Protein AF-A0A4U0VVJ6-F1 (afdb_monomer_lite)

Foldseek 3Di:
DLVVVVVVCVVLVDDPQQLQFAFEDDDPPLPQPPDDQDPLQVVLVVVVVVPDPNPDDHDPDTHGLVVLVVQLVQLVVLLVLLVVLLVQLVVCVVVVHQADPSGGSDPVVSVLSVQLNVLSVLLSVLSVQQNVVVVVQVFGTDDSVLSVPDDPPDDSDGHYDPHHRPSCSLAHPPHDHRDDNNDSRRNRRDDPDQDPVNVVVVVVVVPDDPDPDPPPPPPVPDDDPDPDPDDDDPVVVVVCCVVPPDPPPPPPDDDD

pLDDT: mean 74.1, std 17.82, range [37.22, 97.44]

Structure (mmCIF, N/CA/C/O backbone):
data_AF-A0A4U0VVJ6-F1
#
_entry.id   AF-A0A4U0VVJ6-F1
#
loop_
_atom_site.group_PDB
_atom_site.id
_atom_site.type_symbol
_atom_site.label_atom_id
_atom_site.label_alt_id
_atom_site.label_comp_id
_atom_site.label_asym_id
_atom_site.label_entity_id
_atom_site.label_seq_id
_atom_site.pdbx_PDB_ins_code
_atom_site.Cartn_x
_atom_site.Cartn_y
_atom_site.Cartn_z
_atom_site.occupancy
_atom_site.B_iso_or_equiv
_atom_site.auth_seq_id
_atom_site.auth_comp_id
_atom_site.auth_asym_id
_atom_site.auth_atom_id
_atom_site.pdbx_PDB_model_num
ATOM 1 N N . MET A 1 1 ? 30.242 16.828 -18.870 1.00 46.97 1 MET A N 1
ATOM 2 C CA . MET A 1 1 ? 28.794 16.985 -18.613 1.00 46.97 1 MET A CA 1
ATOM 3 C C . MET A 1 1 ? 28.106 15.716 -18.088 1.00 46.97 1 MET A C 1
ATOM 5 O O . MET A 1 1 ? 27.259 15.868 -17.228 1.00 46.97 1 MET A O 1
ATOM 9 N N . GLY A 1 2 ? 28.439 14.475 -18.485 1.00 43.22 2 GLY A N 1
ATOM 10 C CA . GLY A 1 2 ? 27.728 13.293 -17.938 1.00 43.22 2 GLY A CA 1
ATOM 11 C C . GLY A 1 2 ? 28.036 12.937 -16.467 1.00 43.22 2 GLY A C 1
ATOM 12 O O . GLY A 1 2 ? 27.146 12.480 -15.759 1.00 43.22 2 GLY A O 1
ATOM 13 N N . SER A 1 3 ? 29.229 13.275 -15.953 1.00 51.44 3 SER A N 1
ATOM 14 C CA . SER A 1 3 ? 29.507 13.265 -14.499 1.00 51.44 3 SER A CA 1
ATOM 15 C C . SER A 1 3 ? 28.680 14.319 -13.743 1.00 51.44 3 SER A C 1
ATOM 17 O O . SER A 1 3 ? 28.254 14.087 -12.620 1.00 51.44 3 SER A O 1
ATOM 19 N N . ILE A 1 4 ? 28.374 15.448 -14.398 1.00 54.56 4 ILE A N 1
ATOM 20 C CA . ILE A 1 4 ? 27.529 16.510 -13.836 1.00 54.56 4 ILE A CA 1
ATOM 21 C C . ILE A 1 4 ? 26.077 16.039 -13.790 1.00 54.56 4 ILE A C 1
ATOM 23 O O . ILE A 1 4 ? 25.446 16.236 -12.770 1.00 54.56 4 ILE A O 1
ATOM 27 N N . LEU A 1 5 ? 25.576 15.333 -14.813 1.00 56.38 5 LEU A N 1
ATOM 28 C CA . LEU A 1 5 ? 24.229 14.749 -14.783 1.00 56.38 5 LEU A CA 1
ATOM 29 C C . LEU A 1 5 ? 24.078 13.695 -13.679 1.00 56.38 5 LEU A C 1
ATOM 31 O O . LEU A 1 5 ? 23.113 13.733 -12.920 1.00 56.38 5 LEU A O 1
ATOM 35 N N . LEU A 1 6 ? 25.050 12.789 -13.535 1.00 57.22 6 LEU A N 1
ATOM 36 C CA . LEU A 1 6 ? 25.040 11.804 -12.452 1.00 57.22 6 LEU A CA 1
ATOM 37 C C . LEU A 1 6 ? 25.127 12.488 -11.076 1.00 57.22 6 LEU A C 1
ATOM 39 O O . LEU A 1 6 ? 24.390 12.116 -10.169 1.00 57.22 6 LEU A O 1
ATOM 43 N N . ALA A 1 7 ? 25.956 13.528 -10.939 1.00 57.19 7 ALA A N 1
ATOM 44 C CA . ALA A 1 7 ? 26.063 14.334 -9.723 1.00 57.19 7 ALA A CA 1
ATOM 45 C C . ALA A 1 7 ? 24.805 15.175 -9.442 1.00 57.19 7 ALA A C 1
ATOM 47 O O . ALA A 1 7 ? 24.436 15.324 -8.285 1.00 57.19 7 ALA A O 1
ATOM 48 N N . THR A 1 8 ? 24.102 15.679 -10.462 1.00 59.31 8 THR A N 1
ATOM 49 C CA . THR A 1 8 ? 22.825 16.392 -10.293 1.00 59.31 8 THR A CA 1
ATOM 50 C C . THR A 1 8 ? 21.699 15.443 -9.908 1.00 59.31 8 THR A C 1
ATOM 52 O O . THR A 1 8 ? 20.867 15.803 -9.086 1.00 59.31 8 THR A O 1
ATOM 55 N N . LEU A 1 9 ? 21.695 14.218 -10.444 1.00 57.31 9 LEU A N 1
ATOM 56 C CA . LEU A 1 9 ? 20.732 13.178 -10.083 1.00 57.31 9 LEU A CA 1
ATOM 57 C C . LEU A 1 9 ? 20.982 12.679 -8.651 1.00 57.31 9 LEU A C 1
ATOM 59 O O . LEU A 1 9 ? 20.061 12.663 -7.839 1.00 57.31 9 LEU A O 1
ATOM 63 N N . LEU A 1 10 ? 22.239 12.423 -8.280 1.00 57.66 10 LEU A N 1
ATOM 64 C CA . LEU A 1 10 ? 22.622 12.129 -6.892 1.00 57.66 10 LEU A CA 1
ATOM 65 C C . LEU A 1 10 ? 22.323 13.310 -5.947 1.00 57.66 10 LEU A C 1
ATOM 67 O O . LEU A 1 10 ? 21.822 13.116 -4.843 1.00 57.66 10 LEU A O 1
ATOM 71 N N . GLY A 1 11 ? 22.551 14.547 -6.396 1.00 51.59 11 GLY A N 1
ATOM 72 C CA . GLY A 1 11 ? 22.212 15.774 -5.665 1.00 51.59 11 GLY A CA 1
ATOM 73 C C . GLY A 1 11 ? 20.704 16.019 -5.527 1.00 51.59 11 GLY A C 1
ATOM 74 O O . GLY A 1 11 ? 20.271 16.704 -4.597 1.00 51.59 11 GLY A O 1
ATOM 75 N N . SER A 1 12 ? 19.889 15.415 -6.400 1.00 58.22 12 SER A N 1
ATOM 76 C CA . SER A 1 12 ? 18.420 15.426 -6.342 1.00 58.22 12 SER A CA 1
ATOM 77 C C . SER A 1 12 ? 17.834 14.420 -5.340 1.00 58.22 12 SER A C 1
ATOM 79 O O . SER A 1 12 ? 16.618 14.375 -5.156 1.00 58.22 12 SER A O 1
ATOM 81 N N . GLY A 1 13 ? 18.691 13.683 -4.621 1.00 62.31 13 GLY A N 1
ATOM 82 C CA . GLY A 1 13 ? 18.297 12.714 -3.595 1.00 62.31 13 GLY A CA 1
ATOM 83 C C . GLY A 1 13 ? 18.132 11.281 -4.108 1.00 62.31 13 GLY A C 1
ATOM 84 O O . GLY A 1 13 ? 17.821 10.398 -3.316 1.00 62.31 13 GLY A O 1
ATOM 85 N N . GLU A 1 14 ? 18.365 11.022 -5.399 1.00 69.12 14 GLU A N 1
ATOM 86 C CA . GLU A 1 14 ? 18.383 9.661 -5.943 1.00 69.12 14 GLU A CA 1
ATOM 87 C C . GLU A 1 14 ? 19.669 8.937 -5.547 1.00 69.12 14 GLU A C 1
ATOM 89 O O . GLU A 1 14 ? 20.771 9.453 -5.723 1.00 69.12 14 GLU A O 1
ATOM 94 N N . THR A 1 15 ? 19.564 7.700 -5.069 1.00 75.88 15 THR A N 1
ATOM 95 C CA . THR A 1 15 ? 20.742 6.872 -4.801 1.00 75.88 15 THR A CA 1
ATOM 96 C C . THR A 1 15 ? 21.225 6.173 -6.074 1.00 75.88 15 THR A C 1
ATOM 98 O O . THR A 1 15 ? 20.459 5.906 -7.001 1.00 75.88 15 THR A O 1
ATOM 101 N N . LEU A 1 16 ? 22.499 5.757 -6.108 1.00 76.56 16 LEU A N 1
ATOM 102 C CA . LEU A 1 16 ? 23.027 4.905 -7.188 1.00 76.56 16 LEU A CA 1
ATOM 103 C C . LEU A 1 16 ? 22.191 3.633 -7.409 1.00 76.56 16 LEU A C 1
ATOM 105 O O . LEU A 1 16 ? 22.182 3.083 -8.508 1.00 76.56 16 LEU A O 1
ATOM 109 N N . ALA A 1 17 ? 21.517 3.134 -6.372 1.00 78.44 17 ALA A N 1
ATOM 110 C CA . ALA A 1 17 ? 20.644 1.976 -6.485 1.00 78.44 17 ALA A CA 1
ATOM 111 C C . ALA A 1 17 ? 19.334 2.300 -7.223 1.00 78.44 17 ALA A C 1
ATOM 113 O O . ALA A 1 17 ? 18.854 1.440 -7.962 1.00 78.44 17 ALA A O 1
ATOM 114 N N . ASP A 1 18 ? 18.811 3.521 -7.080 1.00 78.25 18 ASP A N 1
ATOM 115 C CA . ASP A 1 18 ? 17.607 3.993 -7.776 1.00 78.25 18 ASP A CA 1
ATOM 116 C C . ASP A 1 18 ? 17.893 4.215 -9.269 1.00 78.25 18 ASP A C 1
ATOM 118 O O . ASP A 1 18 ? 17.117 3.803 -10.128 1.00 78.25 18 ASP A O 1
ATOM 122 N N . LEU A 1 19 ? 19.085 4.730 -9.599 1.00 78.62 19 LEU A N 1
ATOM 123 C CA . LEU A 1 19 ? 19.560 4.866 -10.985 1.00 78.62 19 LEU A CA 1
ATOM 124 C C . LEU A 1 19 ? 19.701 3.524 -11.719 1.00 78.62 19 LEU A C 1
ATOM 126 O O . LEU A 1 19 ? 19.700 3.473 -12.949 1.00 78.62 19 LEU A O 1
ATOM 130 N N . ARG A 1 20 ? 19.889 2.433 -10.968 1.00 84.81 20 ARG A N 1
ATOM 131 C CA . ARG A 1 20 ? 20.046 1.081 -11.519 1.00 84.81 20 ARG A CA 1
ATOM 132 C C . ARG A 1 20 ? 18.730 0.346 -11.694 1.00 84.81 20 ARG A C 1
ATOM 134 O O . ARG A 1 20 ? 18.690 -0.602 -12.483 1.00 84.81 20 ARG A O 1
ATOM 141 N N . SER A 1 21 ? 17.714 0.700 -10.914 1.00 86.94 21 SER A N 1
ATOM 142 C CA . SER A 1 21 ? 16.403 0.068 -10.997 1.00 86.94 21 SER A CA 1
ATOM 143 C C . SER A 1 21 ? 15.634 0.542 -12.229 1.00 86.94 21 SER A C 1
ATOM 145 O O . SER A 1 21 ? 15.720 1.723 -12.564 1.00 86.94 21 SER A O 1
ATOM 147 N N . PRO A 1 22 ? 14.869 -0.356 -12.875 1.00 89.38 22 PRO A N 1
ATOM 148 C CA . PRO A 1 22 ? 13.947 0.022 -13.933 1.00 89.38 22 PRO A CA 1
ATOM 149 C C . PRO A 1 22 ? 12.952 1.089 -13.471 1.00 89.38 22 PRO A C 1
ATOM 151 O O . PRO A 1 22 ? 12.425 1.006 -12.355 1.00 89.38 22 PRO A O 1
ATOM 154 N N . ILE A 1 23 ? 12.720 2.084 -14.327 1.00 89.31 23 ILE A N 1
ATOM 155 C CA . ILE A 1 23 ? 11.684 3.106 -14.154 1.00 89.31 23 ILE A CA 1
ATOM 156 C C . ILE A 1 23 ? 10.348 2.561 -14.656 1.00 89.31 23 ILE A C 1
ATOM 158 O O . ILE A 1 23 ? 10.294 1.918 -15.705 1.00 89.31 23 ILE A O 1
ATOM 162 N N . LEU A 1 24 ? 9.278 2.855 -13.924 1.00 87.94 24 LEU A N 1
ATOM 163 C CA . LEU A 1 24 ? 7.904 2.625 -14.353 1.00 87.94 24 LEU A CA 1
ATOM 164 C C . LEU A 1 24 ? 7.386 3.898 -15.043 1.00 87.94 24 LEU A C 1
ATOM 166 O O . LEU A 1 24 ? 7.355 4.946 -14.392 1.00 87.94 24 LEU A O 1
ATOM 170 N N . PRO A 1 25 ? 7.027 3.847 -16.341 1.00 85.75 25 PRO A N 1
ATOM 171 C CA . PRO A 1 25 ? 6.477 5.005 -17.034 1.00 85.75 25 PRO A CA 1
ATOM 172 C C . PRO A 1 25 ? 5.085 5.299 -16.471 1.00 85.75 25 PRO A C 1
ATOM 174 O O . PRO A 1 25 ? 4.199 4.455 -16.544 1.00 85.75 25 PRO A O 1
ATOM 177 N N . VAL A 1 26 ? 4.902 6.471 -15.867 1.00 82.06 26 VAL A N 1
ATOM 178 C CA . VAL A 1 26 ? 3.590 6.895 -15.362 1.00 82.06 26 VAL A CA 1
ATOM 179 C C . VAL A 1 26 ? 2.774 7.395 -16.557 1.00 82.06 26 VAL A C 1
ATOM 181 O O . VAL A 1 26 ? 3.274 8.273 -17.263 1.00 82.06 26 VAL A O 1
ATOM 184 N N . PRO A 1 27 ? 1.570 6.853 -16.814 1.00 79.00 27 PRO A N 1
ATOM 185 C CA . PRO A 1 27 ? 0.710 7.336 -17.890 1.00 79.00 27 PRO A CA 1
ATOM 186 C C . PRO A 1 27 ? 0.364 8.815 -17.694 1.00 79.00 27 PRO A C 1
ATOM 188 O O . PRO A 1 27 ? 0.093 9.231 -16.568 1.00 79.00 27 PRO A O 1
ATOM 191 N N . GLU 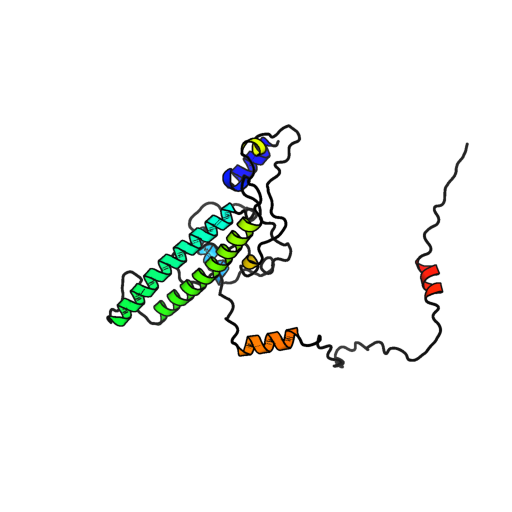A 1 28 ? 0.341 9.595 -18.776 1.00 75.88 28 GLU A N 1
ATOM 192 C CA . GLU A 1 28 ? -0.058 11.012 -18.730 1.00 75.88 28 GLU A CA 1
ATOM 193 C C . GLU A 1 28 ? -1.524 11.173 -18.289 1.00 75.88 28 GLU A C 1
ATOM 195 O O . GLU A 1 28 ? -1.851 12.109 -17.564 1.00 75.88 28 GLU A O 1
ATOM 200 N N . ASP A 1 29 ? -2.365 10.188 -18.616 1.00 70.25 29 ASP A N 1
ATOM 201 C CA . ASP A 1 29 ? -3.788 10.130 -18.259 1.00 70.25 29 ASP A CA 1
ATOM 202 C C . ASP A 1 29 ? -4.056 9.426 -16.919 1.00 70.25 29 ASP A C 1
ATOM 204 O O . ASP A 1 29 ? -5.166 8.956 -16.663 1.00 70.25 29 ASP A O 1
ATOM 208 N N . HIS A 1 30 ? -3.048 9.271 -16.055 1.00 69.81 30 HIS A N 1
ATOM 209 C CA . HIS A 1 30 ? -3.256 8.581 -14.785 1.00 69.81 30 HIS A CA 1
ATOM 210 C C . HIS A 1 30 ? -4.354 9.308 -13.975 1.00 69.81 30 HIS A C 1
ATOM 212 O O . HIS A 1 30 ? -4.223 10.506 -13.710 1.00 69.81 30 HIS A O 1
ATOM 218 N N . PRO A 1 31 ? -5.420 8.604 -13.540 1.00 65.38 31 PRO A N 1
ATOM 219 C CA . PRO A 1 31 ? -6.698 9.212 -13.135 1.00 65.38 31 PRO A CA 1
ATOM 220 C C . PRO A 1 31 ? -6.565 10.244 -12.007 1.00 65.38 31 PRO A C 1
ATOM 222 O O . PRO A 1 31 ? -7.316 11.212 -11.926 1.00 65.38 31 PRO A O 1
ATOM 225 N N . HIS A 1 32 ? -5.558 10.068 -11.154 1.00 62.28 32 HIS A N 1
ATOM 226 C CA . HIS A 1 32 ? -5.294 10.927 -10.005 1.00 62.28 32 HIS A CA 1
ATOM 227 C C . HIS A 1 32 ? -4.302 12.080 -10.254 1.00 62.28 32 HIS A C 1
ATOM 229 O O . HIS A 1 32 ? -4.056 12.845 -9.331 1.00 62.28 32 HIS A O 1
ATOM 235 N N . LEU A 1 33 ? -3.745 12.251 -11.463 1.00 61.97 33 LEU A N 1
ATOM 236 C CA . LEU A 1 33 ? -2.804 13.351 -11.753 1.00 61.97 33 LEU A CA 1
ATOM 237 C C . LEU A 1 33 ? -3.467 14.735 -11.765 1.00 61.97 33 LEU A C 1
ATOM 239 O O . LEU A 1 33 ? -2.811 15.726 -11.451 1.00 61.97 33 LEU A O 1
ATOM 243 N N . PHE A 1 34 ? -4.755 14.798 -12.103 1.00 54.31 34 PHE A N 1
ATOM 244 C CA . PHE A 1 34 ? -5.524 16.045 -12.214 1.00 54.31 34 PHE A CA 1
ATOM 245 C C . PHE A 1 34 ? -6.537 16.235 -11.081 1.00 54.31 34 PHE A C 1
ATOM 247 O O . PHE A 1 34 ? -7.288 17.208 -11.074 1.00 54.31 34 PHE A O 1
ATOM 254 N N . THR A 1 35 ? -6.589 15.302 -10.127 1.00 59.19 35 THR A N 1
ATOM 255 C CA . THR A 1 35 ? -7.526 15.394 -9.005 1.00 59.19 35 THR A CA 1
ATOM 256 C C . THR A 1 35 ? -6.910 16.266 -7.915 1.00 59.19 35 THR A C 1
ATOM 258 O O . THR A 1 35 ? -5.776 16.027 -7.501 1.00 59.19 35 THR A O 1
ATOM 261 N N . GLU A 1 36 ? -7.638 17.281 -7.438 1.00 61.66 36 GLU A N 1
ATOM 262 C CA . GLU A 1 36 ? -7.181 18.053 -6.280 1.00 61.66 36 GLU A CA 1
ATOM 263 C C . GLU A 1 36 ? -6.954 17.128 -5.077 1.00 61.66 36 GLU A C 1
ATOM 265 O O . GLU A 1 36 ? -7.797 16.264 -4.806 1.00 61.66 36 GLU A O 1
ATOM 270 N N . PRO A 1 37 ? -5.860 17.325 -4.316 1.00 63.53 37 PRO A N 1
ATOM 271 C CA . PRO A 1 37 ? -5.566 16.477 -3.183 1.00 63.53 37 PRO A CA 1
ATOM 272 C C . PRO A 1 37 ? -6.705 16.562 -2.173 1.00 63.53 37 PRO A C 1
ATOM 274 O O . PRO A 1 37 ? -7.105 17.645 -1.704 1.00 63.53 37 PRO A O 1
ATOM 277 N N . THR A 1 38 ? -7.218 15.393 -1.813 1.00 64.50 38 THR A N 1
ATOM 278 C CA . THR A 1 38 ? -8.309 15.277 -0.857 1.00 64.50 38 THR A CA 1
ATOM 279 C C . THR A 1 38 ? -7.894 15.906 0.484 1.00 64.50 38 THR A C 1
ATOM 281 O O . THR A 1 38 ? -6.704 16.013 0.809 1.00 64.50 38 THR A O 1
ATOM 284 N N . PRO A 1 39 ? -8.851 16.332 1.329 1.00 64.88 39 PRO A N 1
ATOM 285 C CA . PRO A 1 39 ? -8.536 16.867 2.657 1.00 64.88 39 PRO A CA 1
ATOM 286 C C . PRO A 1 39 ? -7.691 15.900 3.504 1.00 64.88 39 PRO A C 1
ATOM 288 O O . PRO A 1 39 ? -6.904 16.325 4.351 1.00 64.88 39 PRO A O 1
ATOM 291 N N . TYR A 1 40 ? -7.850 14.597 3.263 1.00 62.97 40 TYR A N 1
ATOM 292 C CA . TYR A 1 40 ? -7.103 13.532 3.919 1.00 62.97 40 TYR A CA 1
ATOM 293 C C . TYR A 1 40 ? -5.654 13.462 3.439 1.00 62.97 40 TYR A C 1
ATOM 295 O O . TYR A 1 40 ? -4.751 13.409 4.272 1.00 62.97 40 TYR A O 1
ATOM 303 N N . GLU A 1 41 ? -5.424 13.549 2.129 1.00 64.00 41 GLU A N 1
ATOM 304 C CA . GLU A 1 41 ? -4.084 13.590 1.532 1.00 64.00 41 GLU A CA 1
ATOM 305 C C . GLU A 1 41 ? -3.309 14.826 1.989 1.00 64.00 41 GLU A C 1
ATOM 307 O O . GLU A 1 41 ? -2.169 14.703 2.428 1.00 64.00 41 GLU A O 1
ATOM 312 N N . ARG A 1 42 ? -3.945 16.006 2.016 1.00 68.81 42 ARG A N 1
ATOM 313 C CA . ARG A 1 42 ? -3.320 17.231 2.552 1.00 68.81 42 ARG A CA 1
ATOM 314 C C . ARG A 1 42 ? -2.881 17.073 4.005 1.00 68.81 42 ARG A C 1
ATOM 316 O O . ARG A 1 42 ? -1.796 17.508 4.385 1.00 68.81 42 ARG A O 1
ATOM 323 N N . ARG A 1 43 ? -3.716 16.434 4.827 1.00 65.38 43 ARG A N 1
ATOM 324 C CA . ARG A 1 43 ? -3.412 16.196 6.241 1.00 65.38 43 ARG A CA 1
ATOM 325 C C . ARG A 1 43 ? -2.319 15.145 6.425 1.00 65.38 43 ARG A C 1
ATOM 327 O O . ARG A 1 43 ? -1.498 15.300 7.321 1.00 65.38 43 ARG A O 1
ATOM 334 N N . ALA A 1 44 ? -2.304 14.102 5.599 1.00 63.41 44 ALA A N 1
ATOM 335 C CA . ALA A 1 44 ? -1.261 13.083 5.597 1.00 63.41 44 ALA A CA 1
ATOM 336 C C . ALA A 1 44 ? 0.097 13.676 5.198 1.00 63.41 44 ALA A C 1
ATOM 338 O O . ALA A 1 44 ? 1.071 13.483 5.921 1.00 63.41 44 ALA A O 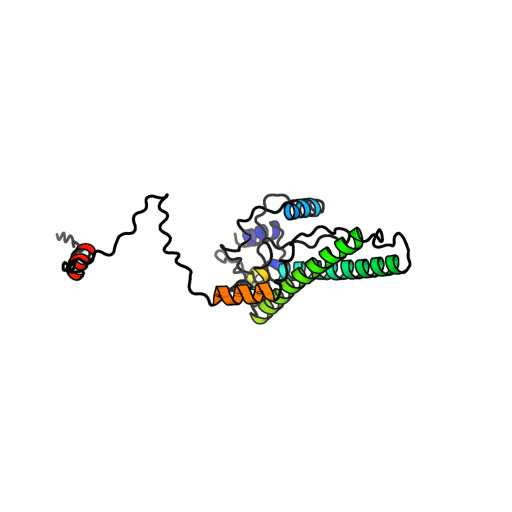1
ATOM 339 N N . SER A 1 45 ? 0.147 14.477 4.130 1.00 64.38 45 SER A N 1
ATOM 340 C CA . SER A 1 45 ? 1.364 15.172 3.695 1.00 64.38 45 SER A CA 1
ATOM 341 C C . SER A 1 45 ? 1.918 16.091 4.785 1.00 64.38 45 SER A C 1
ATOM 343 O O . SER A 1 45 ? 3.097 16.002 5.105 1.00 64.38 45 SER A O 1
ATOM 345 N N . ALA A 1 46 ? 1.066 16.875 5.456 1.00 64.06 46 ALA A N 1
ATOM 346 C CA . ALA A 1 46 ? 1.490 17.742 6.561 1.00 64.06 46 ALA A CA 1
ATOM 347 C C . ALA A 1 46 ? 2.063 16.981 7.776 1.00 64.06 46 ALA A C 1
ATOM 349 O O . ALA A 1 46 ? 2.843 17.535 8.549 1.00 64.06 46 ALA A O 1
ATOM 350 N N . LEU A 1 47 ? 1.664 15.721 7.979 1.00 61.38 47 LEU A N 1
ATOM 351 C CA . LEU A 1 47 ? 2.194 14.876 9.054 1.00 61.38 47 LEU A CA 1
ATOM 352 C C . LEU A 1 47 ? 3.539 14.247 8.679 1.00 61.38 47 LEU A C 1
ATOM 354 O O . LEU A 1 47 ? 4.379 14.072 9.554 1.00 61.38 47 LEU A O 1
ATOM 358 N N . VAL A 1 48 ? 3.744 13.939 7.396 1.00 57.53 48 VAL A N 1
ATOM 359 C CA . VAL A 1 48 ? 4.987 13.361 6.861 1.00 57.53 48 VAL A CA 1
ATOM 360 C C . VAL A 1 48 ? 6.069 14.432 6.655 1.00 57.53 48 VAL A C 1
ATOM 362 O O . VAL A 1 48 ? 7.248 14.157 6.852 1.00 57.53 48 VAL A O 1
ATOM 365 N N . GLU A 1 49 ? 5.691 15.675 6.342 1.00 53.34 49 GLU A N 1
ATOM 366 C CA . GLU A 1 49 ? 6.620 16.809 6.182 1.00 53.34 49 GLU A CA 1
ATOM 367 C C . GLU A 1 49 ? 7.367 17.195 7.471 1.00 53.34 49 GLU A C 1
ATOM 369 O O . GLU A 1 49 ? 8.331 17.958 7.423 1.00 53.34 49 GLU A O 1
ATOM 374 N N . ARG A 1 50 ? 6.966 16.659 8.630 1.00 46.50 50 ARG A N 1
ATOM 375 C CA . ARG A 1 50 ? 7.613 16.961 9.912 1.00 46.50 50 ARG A CA 1
ATOM 376 C C . ARG A 1 50 ? 8.934 16.216 10.146 1.00 46.50 50 ARG A C 1
ATOM 378 O O . ARG A 1 50 ? 9.688 16.649 11.012 1.00 46.50 50 ARG A O 1
ATOM 385 N N . ASP A 1 51 ? 9.231 15.177 9.360 1.00 39.47 51 ASP A N 1
ATOM 386 C CA . ASP A 1 51 ? 10.393 14.290 9.555 1.00 39.47 51 ASP A CA 1
ATOM 387 C C . ASP A 1 51 ? 11.531 14.454 8.524 1.00 39.47 51 ASP A C 1
ATOM 389 O O . ASP A 1 51 ? 12.452 13.636 8.474 1.00 39.47 51 ASP A O 1
ATOM 393 N N . GLY A 1 52 ? 11.560 15.522 7.716 1.00 37.22 52 GLY A N 1
ATOM 394 C CA . GLY A 1 52 ? 12.735 15.750 6.868 1.00 37.22 52 GLY A CA 1
ATOM 395 C C . GLY A 1 52 ? 12.754 17.035 6.048 1.00 37.22 52 GLY A C 1
ATOM 396 O O . GLY A 1 52 ? 11.857 17.291 5.253 1.00 37.22 52 GLY A O 1
ATOM 397 N N . ASP A 1 53 ? 13.862 17.767 6.180 1.00 38.12 53 ASP A N 1
ATOM 398 C CA . ASP A 1 53 ? 14.345 18.964 5.463 1.00 38.12 53 ASP A CA 1
ATOM 399 C C . ASP A 1 53 ? 14.433 18.851 3.911 1.00 38.12 53 ASP A C 1
ATOM 401 O O . ASP A 1 53 ? 15.378 19.325 3.275 1.00 38.12 53 ASP A O 1
ATOM 405 N N . ALA A 1 54 ? 13.462 18.230 3.237 1.00 41.69 54 ALA A N 1
ATOM 406 C CA . ALA A 1 54 ? 13.479 18.015 1.785 1.00 41.69 54 ALA A CA 1
ATOM 407 C C . ALA A 1 54 ? 12.499 18.905 0.996 1.00 41.69 54 ALA A C 1
ATOM 409 O O . ALA A 1 54 ? 12.350 18.729 -0.215 1.00 41.69 54 ALA A O 1
ATOM 410 N N . CYS A 1 55 ? 11.881 19.909 1.626 1.00 38.34 55 CYS A N 1
ATOM 411 C CA . CYS A 1 55 ? 11.031 20.891 0.944 1.00 38.34 55 CYS A CA 1
ATOM 412 C C . CYS A 1 55 ? 11.863 21.962 0.218 1.00 38.34 55 CYS A C 1
ATOM 414 O O . CYS A 1 55 ? 11.865 23.141 0.563 1.00 38.34 55 CYS A O 1
ATOM 416 N N . ARG A 1 56 ? 12.568 21.562 -0.842 1.00 38.00 56 ARG A N 1
ATOM 417 C CA . ARG A 1 56 ? 12.968 22.484 -1.912 1.00 38.00 56 ARG A CA 1
ATOM 418 C C . ARG A 1 56 ? 12.533 21.889 -3.234 1.00 38.00 56 ARG A C 1
ATOM 420 O O . ARG A 1 56 ? 13.224 21.011 -3.732 1.00 38.00 56 ARG A O 1
ATOM 427 N N . SER A 1 57 ? 11.416 22.380 -3.782 1.00 42.94 57 SER A N 1
ATOM 428 C CA . SER A 1 57 ? 11.086 22.351 -5.217 1.00 42.94 57 SER A CA 1
ATOM 429 C C . SER A 1 57 ? 11.622 21.108 -5.950 1.00 42.94 57 SER A C 1
ATOM 431 O O . SER A 1 57 ? 12.551 21.197 -6.759 1.00 42.94 57 SER A O 1
ATOM 433 N N . ARG A 1 58 ? 11.091 19.923 -5.651 1.00 47.47 58 ARG A N 1
ATOM 434 C CA . ARG A 1 58 ? 11.477 18.706 -6.366 1.00 47.47 58 ARG A CA 1
ATOM 435 C C . ARG A 1 58 ? 10.241 18.124 -7.012 1.00 47.47 58 ARG A C 1
ATOM 437 O O . ARG A 1 58 ? 9.312 17.707 -6.333 1.00 47.47 58 ARG A O 1
ATOM 444 N N . LYS A 1 59 ? 10.259 18.119 -8.347 1.00 54.94 59 LYS A N 1
ATOM 445 C CA . LYS A 1 59 ? 9.430 17.223 -9.156 1.00 54.94 59 LYS A CA 1
ATOM 446 C C . LYS A 1 59 ? 9.423 15.845 -8.474 1.00 54.94 59 LYS A C 1
ATOM 448 O O . LYS A 1 59 ? 10.496 15.435 -8.014 1.00 54.94 59 LYS A O 1
ATOM 453 N N . PRO A 1 60 ? 8.270 15.161 -8.378 1.00 64.00 60 PRO A N 1
ATOM 454 C CA . PRO A 1 60 ? 8.214 13.844 -7.760 1.00 64.00 60 PRO A CA 1
ATOM 455 C C . PRO A 1 60 ? 9.287 12.955 -8.392 1.00 64.00 60 PRO A C 1
ATOM 457 O O . PRO A 1 60 ? 9.436 12.930 -9.617 1.00 64.00 60 PRO A O 1
ATOM 460 N N . LEU A 1 61 ? 10.085 12.298 -7.546 1.00 71.19 61 LEU A N 1
ATOM 461 C CA . LEU A 1 61 ? 11.128 11.393 -8.018 1.00 71.19 61 LEU A CA 1
ATOM 462 C C . LEU A 1 61 ? 10.502 10.320 -8.922 1.00 71.19 61 LEU A C 1
ATOM 464 O O . LEU A 1 61 ? 9.376 9.888 -8.657 1.00 71.19 61 LEU A O 1
ATOM 468 N N . PRO A 1 62 ? 11.205 9.874 -9.977 1.00 78.88 62 PRO A N 1
ATOM 469 C CA . PRO A 1 62 ? 10.668 8.864 -10.873 1.00 78.88 62 PRO A CA 1
ATOM 470 C C . PRO A 1 62 ? 10.354 7.580 -10.100 1.00 78.88 62 PRO A C 1
ATOM 472 O O . PRO A 1 62 ? 11.157 7.104 -9.290 1.00 78.88 62 PRO A O 1
ATOM 475 N N . LEU A 1 63 ? 9.185 6.999 -10.366 1.00 86.19 63 LEU A N 1
ATOM 476 C CA . LEU A 1 63 ? 8.796 5.730 -9.770 1.00 86.19 63 LEU A CA 1
ATOM 477 C C . LEU A 1 63 ? 9.688 4.614 -10.331 1.00 86.19 63 LEU A C 1
ATOM 479 O O . LEU A 1 63 ? 9.723 4.367 -11.534 1.00 86.19 63 LEU A O 1
ATOM 483 N N . THR A 1 64 ? 10.420 3.927 -9.458 1.00 90.25 64 THR A N 1
ATOM 484 C CA . THR A 1 64 ? 11.304 2.817 -9.825 1.00 90.25 64 THR A CA 1
ATOM 485 C C . THR A 1 64 ? 10.858 1.538 -9.135 1.00 90.25 64 THR A C 1
ATOM 487 O O . THR A 1 64 ? 10.199 1.577 -8.096 1.00 90.25 64 THR A O 1
ATOM 490 N N . GLU A 1 65 ? 11.288 0.375 -9.631 1.00 90.75 65 GLU A N 1
ATOM 491 C CA . GLU A 1 65 ? 11.057 -0.884 -8.906 1.00 90.75 65 GLU A CA 1
ATOM 492 C C . GLU A 1 65 ? 11.587 -0.847 -7.464 1.00 90.75 65 GLU A C 1
ATOM 494 O O . GLU A 1 65 ? 11.064 -1.529 -6.582 1.00 90.75 65 GLU A O 1
ATOM 499 N N . ARG A 1 66 ? 12.677 -0.109 -7.220 1.00 89.75 66 ARG A N 1
ATOM 500 C CA . ARG A 1 66 ? 13.282 -0.011 -5.893 1.00 89.75 66 ARG A CA 1
ATOM 501 C C . ARG A 1 66 ? 12.414 0.820 -4.959 1.00 89.75 66 ARG A C 1
ATOM 503 O O . ARG A 1 66 ? 12.162 0.359 -3.846 1.00 89.75 66 ARG A O 1
ATOM 510 N N . SER A 1 67 ? 11.945 1.987 -5.402 1.00 88.88 67 SER A N 1
ATOM 511 C CA . SER A 1 67 ? 11.026 2.789 -4.595 1.00 88.88 67 SER A CA 1
ATOM 512 C C . SER A 1 67 ? 9.712 2.045 -4.371 1.00 88.88 67 SER A C 1
ATOM 514 O O . SER A 1 67 ? 9.237 2.000 -3.243 1.00 88.88 67 SER A O 1
ATOM 516 N N . LEU A 1 68 ? 9.197 1.326 -5.373 1.00 91.75 68 LEU A N 1
ATOM 517 C CA . LEU A 1 68 ? 8.000 0.496 -5.224 1.00 91.75 68 LEU A CA 1
ATOM 518 C C . LEU A 1 68 ? 8.169 -0.609 -4.165 1.00 91.75 68 LEU A C 1
ATOM 520 O O . LEU A 1 68 ? 7.266 -0.833 -3.361 1.00 91.75 68 LEU A O 1
ATOM 524 N N . ARG A 1 69 ? 9.341 -1.258 -4.087 1.00 92.50 69 ARG A N 1
ATOM 525 C CA . ARG A 1 69 ? 9.659 -2.193 -2.985 1.00 92.50 69 ARG A CA 1
ATOM 526 C C . ARG A 1 69 ? 9.697 -1.495 -1.627 1.00 92.50 69 ARG A C 1
ATOM 528 O O . ARG A 1 69 ? 9.276 -2.093 -0.644 1.00 92.50 69 ARG A O 1
ATOM 535 N N . ALA A 1 70 ? 10.206 -0.266 -1.560 1.00 90.69 70 ALA A N 1
ATOM 536 C CA . ALA A 1 70 ? 10.229 0.501 -0.317 1.00 90.69 70 ALA A CA 1
ATOM 537 C C . ALA A 1 70 ? 8.807 0.850 0.155 1.00 90.69 70 ALA A C 1
ATOM 539 O O . ALA A 1 70 ? 8.497 0.624 1.323 1.00 90.69 70 ALA A O 1
ATOM 540 N N . TYR A 1 71 ? 7.931 1.296 -0.753 1.00 91.94 71 TYR A N 1
ATOM 541 C CA . TYR A 1 71 ? 6.507 1.502 -0.464 1.00 91.94 71 TYR A CA 1
ATOM 542 C C . TYR A 1 71 ? 5.825 0.207 -0.016 1.00 91.94 71 TYR A C 1
ATOM 544 O O . TYR A 1 71 ? 5.116 0.194 0.983 1.00 91.94 71 TYR A O 1
ATOM 552 N N . HIS A 1 72 ? 6.063 -0.908 -0.714 1.00 94.38 72 HIS A N 1
ATOM 553 C CA . HIS A 1 72 ? 5.492 -2.202 -0.329 1.00 94.38 72 HIS A CA 1
ATOM 554 C C . HIS A 1 72 ? 5.886 -2.599 1.099 1.00 94.38 72 HIS A C 1
ATOM 556 O O . HIS A 1 72 ? 5.029 -2.982 1.891 1.00 94.38 72 HIS A O 1
ATOM 562 N N . LEU A 1 73 ? 7.167 -2.459 1.451 1.00 94.31 73 LEU A N 1
ATOM 563 C CA . LEU A 1 73 ? 7.650 -2.786 2.791 1.00 94.31 73 LEU A CA 1
ATOM 564 C C . LEU A 1 73 ? 7.069 -1.866 3.869 1.00 94.31 73 LEU A C 1
ATOM 566 O O . LEU A 1 73 ? 6.702 -2.363 4.931 1.00 94.31 73 LEU A O 1
ATOM 570 N N . SER A 1 74 ? 6.964 -0.558 3.619 1.00 93.06 74 SER A N 1
ATOM 571 C CA . SER A 1 74 ? 6.406 0.375 4.606 1.00 93.06 74 SER A CA 1
ATOM 572 C C . SER A 1 74 ? 4.930 0.084 4.891 1.00 93.06 74 SER A C 1
ATOM 574 O O . SER A 1 74 ? 4.524 0.025 6.053 1.00 93.06 74 SER A O 1
ATOM 576 N N . TRP A 1 75 ? 4.145 -0.208 3.852 1.00 94.50 75 TRP A N 1
ATOM 577 C CA . TRP A 1 75 ? 2.744 -0.607 3.989 1.00 94.50 75 TRP A CA 1
ATOM 578 C C . TRP A 1 75 ? 2.572 -1.978 4.651 1.00 94.50 75 TRP A C 1
ATOM 580 O O . TRP A 1 75 ? 1.709 -2.129 5.516 1.00 94.50 75 TRP A O 1
ATOM 590 N N . LEU A 1 76 ? 3.437 -2.949 4.341 1.00 95.38 76 LEU A N 1
ATOM 591 C CA . LEU A 1 76 ? 3.435 -4.264 4.990 1.00 95.38 76 LEU A CA 1
ATOM 592 C C . LEU A 1 76 ? 3.728 -4.170 6.496 1.00 95.38 76 LEU A C 1
ATOM 594 O O . LEU A 1 76 ? 3.105 -4.872 7.296 1.00 95.38 76 LEU A O 1
ATOM 598 N N . ILE A 1 77 ? 4.675 -3.316 6.896 1.00 94.62 77 ILE A N 1
ATOM 599 C CA . ILE A 1 77 ? 4.978 -3.064 8.313 1.00 94.62 77 ILE A CA 1
ATOM 600 C C . ILE A 1 77 ? 3.756 -2.442 8.994 1.00 94.62 77 ILE A C 1
ATOM 602 O O . ILE A 1 77 ? 3.277 -2.980 9.993 1.00 94.62 77 ILE A O 1
ATOM 606 N N . ARG A 1 78 ? 3.180 -1.387 8.400 1.00 93.94 78 ARG A N 1
ATOM 607 C CA . ARG A 1 78 ? 1.978 -0.729 8.929 1.00 93.94 78 ARG A CA 1
ATOM 608 C C . ARG A 1 78 ? 0.816 -1.708 9.107 1.00 93.94 78 ARG A C 1
ATOM 610 O O . ARG A 1 78 ? 0.177 -1.706 10.156 1.00 93.94 78 ARG A O 1
ATOM 617 N N . GLN A 1 79 ? 0.561 -2.570 8.124 1.00 95.56 79 GLN A N 1
ATOM 618 C CA . GLN A 1 79 ? -0.485 -3.593 8.197 1.00 95.56 79 GLN A CA 1
ATOM 619 C C . GLN A 1 79 ? -0.279 -4.528 9.401 1.00 95.56 79 GLN A C 1
ATOM 621 O O . GLN A 1 79 ? -1.219 -4.806 10.149 1.00 95.56 79 GLN A O 1
ATOM 626 N N . ARG A 1 80 ? 0.954 -5.005 9.617 1.00 95.94 80 ARG A N 1
ATOM 627 C CA . ARG A 1 80 ? 1.292 -5.897 10.740 1.00 95.94 80 ARG A CA 1
ATOM 628 C C . ARG A 1 80 ? 1.115 -5.211 12.093 1.00 95.94 80 ARG A C 1
ATOM 630 O O . ARG A 1 80 ? 0.547 -5.813 13.007 1.00 95.94 80 ARG A O 1
ATOM 637 N N . ASP A 1 81 ? 1.536 -3.957 12.203 1.00 95.19 81 ASP A N 1
ATOM 638 C CA . ASP A 1 81 ? 1.407 -3.174 13.434 1.00 95.19 81 ASP A CA 1
ATOM 639 C C . ASP A 1 81 ? -0.055 -2.851 13.761 1.00 95.19 81 ASP A C 1
ATOM 641 O O . ASP A 1 81 ? -0.483 -2.960 14.910 1.00 95.19 81 ASP A O 1
ATOM 645 N N . LEU A 1 82 ? -0.861 -2.500 12.756 1.00 95.50 82 LEU A N 1
ATOM 646 C CA . LEU A 1 82 ? -2.296 -2.288 12.944 1.00 95.50 82 LEU A CA 1
ATOM 647 C C . LEU A 1 82 ? -3.006 -3.586 13.338 1.00 95.50 82 LEU A C 1
ATOM 649 O O . LEU A 1 82 ? -3.908 -3.558 14.176 1.00 95.50 82 LEU A O 1
ATOM 653 N N . ARG A 1 83 ? -2.575 -4.734 12.801 1.00 96.75 83 ARG A N 1
ATOM 654 C CA . ARG A 1 83 ? -3.156 -6.039 13.139 1.00 96.75 83 ARG A CA 1
ATOM 655 C C . ARG A 1 83 ? -2.919 -6.406 14.597 1.00 96.75 83 ARG A C 1
ATOM 657 O O . ARG A 1 83 ? -3.858 -6.829 15.269 1.00 96.75 83 ARG A O 1
ATOM 664 N N . SER A 1 84 ? -1.699 -6.222 15.101 1.00 96.31 84 SER A N 1
ATOM 665 C CA . SER A 1 84 ? -1.389 -6.493 16.511 1.00 96.31 84 SER A CA 1
ATOM 666 C C . SER A 1 84 ? -2.179 -5.574 17.452 1.00 96.31 84 SER A C 1
ATOM 668 O O . SER A 1 84 ? -2.733 -6.041 18.448 1.00 96.31 84 SER A O 1
ATOM 670 N N . ARG A 1 85 ? -2.329 -4.294 17.092 1.00 95.06 85 ARG A N 1
ATOM 671 C CA . ARG A 1 85 ? -3.149 -3.323 17.834 1.00 95.06 85 ARG A CA 1
ATOM 672 C C . ARG A 1 85 ? -4.627 -3.676 17.836 1.00 95.06 85 ARG A C 1
ATOM 674 O O . ARG A 1 85 ? -5.260 -3.612 18.885 1.00 95.06 85 ARG A O 1
ATOM 681 N N . HIS A 1 86 ? -5.178 -4.050 16.683 1.00 96.44 86 HIS A N 1
ATOM 682 C CA . HIS A 1 86 ? -6.580 -4.440 16.573 1.00 96.44 86 HIS A CA 1
ATOM 683 C C . HIS A 1 86 ? -6.883 -5.635 17.483 1.00 96.44 86 HIS A C 1
ATOM 685 O O . HIS A 1 86 ? -7.823 -5.582 18.273 1.00 96.44 86 HIS A O 1
ATOM 691 N N . LEU A 1 87 ? -6.031 -6.666 17.446 1.00 96.81 87 LEU A N 1
ATOM 692 C CA . LEU A 1 87 ? -6.152 -7.836 18.317 1.00 96.81 87 LEU A CA 1
ATOM 693 C C . LEU A 1 87 ? -6.060 -7.463 19.802 1.00 96.81 87 LEU A C 1
ATOM 695 O O . LEU A 1 87 ? -6.897 -7.901 20.585 1.00 96.81 87 LEU A O 1
ATOM 699 N N . ALA A 1 88 ? -5.099 -6.618 20.184 1.00 96.44 88 ALA A N 1
ATOM 700 C CA . ALA A 1 88 ? -4.953 -6.161 21.565 1.00 96.44 88 ALA A CA 1
ATOM 701 C C . ALA A 1 88 ? -6.173 -5.365 22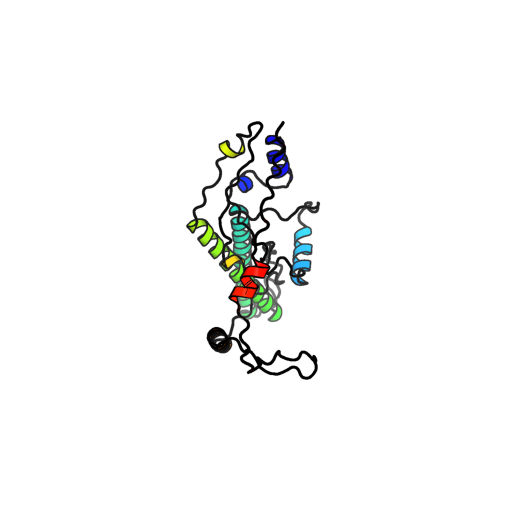.062 1.00 96.44 88 ALA A C 1
ATOM 703 O O . ALA A 1 88 ? -6.585 -5.517 23.210 1.00 96.44 88 ALA A O 1
ATOM 704 N N . LEU A 1 89 ? -6.777 -4.533 21.206 1.00 96.25 89 LEU A N 1
ATOM 705 C CA . LEU A 1 89 ? -7.982 -3.779 21.555 1.00 96.25 89 LEU A CA 1
ATOM 706 C C . LEU A 1 89 ? -9.220 -4.675 21.670 1.00 96.25 89 LEU A C 1
ATOM 708 O O . LEU A 1 89 ? -10.047 -4.439 22.549 1.00 96.25 89 LEU A O 1
ATOM 712 N N . CYS A 1 90 ? -9.353 -5.684 20.803 1.00 96.19 90 CYS A N 1
ATOM 713 C CA . CYS A 1 90 ? -10.403 -6.695 20.918 1.00 96.19 90 CYS A CA 1
ATOM 714 C C . CYS A 1 90 ? -10.265 -7.474 22.229 1.00 96.19 90 CYS A C 1
ATOM 716 O O . CYS A 1 90 ? -11.222 -7.532 22.990 1.00 96.19 90 CYS A O 1
ATOM 718 N N . ASP A 1 91 ? -9.061 -7.957 22.541 1.00 97.44 91 ASP A N 1
ATOM 719 C CA . ASP A 1 91 ? -8.777 -8.680 23.784 1.00 97.44 91 ASP A CA 1
ATOM 720 C C . ASP A 1 91 ? -9.064 -7.823 25.031 1.00 97.44 91 ASP A C 1
ATOM 722 O O . ASP A 1 91 ? -9.722 -8.268 25.970 1.00 97.44 91 ASP A O 1
ATOM 726 N N . ALA A 1 92 ? -8.653 -6.550 25.025 1.00 96.81 92 ALA A N 1
ATOM 727 C CA . ALA A 1 92 ? -8.953 -5.619 26.111 1.00 96.81 92 ALA A CA 1
ATOM 728 C C . ALA A 1 92 ? -10.462 -5.388 26.284 1.00 96.81 92 ALA A C 1
ATOM 730 O O . ALA A 1 92 ? -10.953 -5.371 27.412 1.00 96.81 92 ALA A O 1
ATOM 731 N N . ARG A 1 93 ? -11.206 -5.241 25.179 1.00 96.44 93 ARG A N 1
ATOM 732 C CA . ARG A 1 93 ? -12.666 -5.092 25.206 1.00 96.44 93 ARG A CA 1
ATOM 733 C C . ARG A 1 93 ? -13.333 -6.337 25.784 1.00 96.44 93 ARG A C 1
ATOM 735 O O . ARG A 1 93 ? -14.213 -6.205 26.628 1.00 96.44 93 ARG A O 1
ATOM 742 N N . ASP A 1 94 ? -12.907 -7.516 25.349 1.00 96.19 94 ASP A N 1
ATOM 743 C CA . ASP A 1 94 ? -13.503 -8.787 25.756 1.00 96.19 94 ASP A CA 1
ATOM 744 C C . ASP A 1 94 ? -13.210 -9.088 27.244 1.00 96.19 94 ASP A C 1
ATOM 746 O O . ASP A 1 94 ? -14.048 -9.655 27.942 1.00 96.19 94 ASP A O 1
ATOM 750 N N . LYS A 1 95 ? -12.075 -8.605 27.772 1.00 96.81 95 LYS A N 1
ATOM 751 C CA . LYS A 1 95 ? -11.719 -8.632 29.206 1.00 96.81 95 LYS A CA 1
ATOM 752 C C . LYS A 1 95 ? -12.339 -7.503 30.042 1.00 96.81 95 LYS A C 1
ATOM 754 O O . LYS A 1 95 ? -12.123 -7.454 31.253 1.00 96.81 95 LYS A O 1
ATOM 759 N N . GLY A 1 96 ? -13.072 -6.575 29.426 1.00 95.38 96 GLY A N 1
ATOM 760 C CA . GLY A 1 96 ? -13.674 -5.427 30.112 1.00 95.38 96 GLY A CA 1
ATOM 761 C C . GLY A 1 96 ? -12.674 -4.357 30.569 1.00 95.38 96 GLY A C 1
ATOM 762 O O . GLY A 1 96 ? -12.985 -3.558 31.451 1.00 95.38 96 GLY A O 1
ATOM 763 N N . TRP A 1 97 ? -11.468 -4.318 29.998 1.00 95.56 97 TRP A N 1
ATOM 764 C CA . TRP A 1 97 ? -10.464 -3.304 30.320 1.00 95.56 97 TRP A CA 1
ATOM 765 C C . TRP A 1 97 ? -10.723 -2.011 29.532 1.00 95.56 97 TRP A C 1
ATOM 767 O O . TRP A 1 97 ? -10.883 -2.059 28.313 1.00 95.56 97 TRP A O 1
ATOM 777 N N . PRO A 1 98 ? -10.708 -0.826 30.173 1.00 92.31 98 PRO A N 1
ATOM 778 C CA . PRO A 1 98 ? -10.998 0.439 29.489 1.00 92.31 98 PRO A CA 1
ATOM 779 C C . PRO A 1 98 ? -9.898 0.860 28.495 1.00 92.31 98 PRO A C 1
ATOM 781 O O . PRO A 1 98 ? -10.146 1.635 27.563 1.00 92.31 98 PRO A O 1
ATOM 784 N N . SER A 1 99 ? -8.675 0.355 28.668 1.00 94.00 99 SER A N 1
ATOM 785 C CA . SER A 1 99 ? -7.523 0.658 27.816 1.00 94.00 99 SER A CA 1
ATOM 786 C C . SER A 1 99 ? -6.466 -0.443 27.850 1.00 94.00 99 SER A C 1
ATOM 788 O O . SER A 1 99 ? -6.370 -1.192 28.817 1.00 94.00 99 SER A O 1
ATOM 790 N N . CYS A 1 100 ? -5.629 -0.478 26.818 1.00 93.88 100 CYS A N 1
ATOM 791 C CA . CYS A 1 100 ? -4.439 -1.320 26.713 1.00 93.88 100 CYS A CA 1
ATOM 792 C C . CYS A 1 100 ? -3.287 -0.530 26.066 1.00 93.88 100 CYS A C 1
ATOM 794 O O . CYS A 1 100 ? -3.443 0.649 25.744 1.00 93.88 100 CYS A O 1
ATOM 796 N N . TRP A 1 101 ? -2.140 -1.177 25.834 1.00 93.31 101 TRP A N 1
ATOM 797 C CA . TRP A 1 101 ? -0.981 -0.555 25.175 1.00 93.31 101 TRP A CA 1
ATOM 798 C C . TRP A 1 101 ? -1.306 0.019 23.782 1.00 93.31 101 TRP A C 1
ATOM 800 O O . TRP A 1 101 ? -0.675 0.979 23.350 1.00 93.31 101 TRP A O 1
ATOM 810 N N . ALA A 1 102 ? -2.307 -0.538 23.092 1.00 90.62 102 ALA A N 1
ATOM 811 C CA . ALA A 1 102 ? -2.742 -0.088 21.771 1.00 90.62 102 ALA A CA 1
ATOM 812 C C . ALA A 1 102 ? -3.692 1.129 21.813 1.00 90.62 102 ALA A C 1
ATOM 814 O O . ALA A 1 102 ? -3.983 1.711 20.769 1.00 90.62 102 ALA A O 1
ATOM 815 N N . GLY A 1 103 ? -4.175 1.524 22.998 1.00 92.06 103 GLY A N 1
ATOM 816 C CA . GLY A 1 103 ? -5.049 2.680 23.192 1.00 92.06 103 GLY A CA 1
ATOM 817 C C . GLY A 1 103 ? -6.313 2.375 23.999 1.00 92.06 103 GLY A C 1
ATOM 818 O O . GLY A 1 103 ? -6.380 1.431 24.788 1.00 92.06 103 GLY A O 1
ATOM 819 N N . LYS A 1 104 ? -7.340 3.211 23.817 1.00 93.88 104 LYS A N 1
ATOM 820 C CA . LYS A 1 104 ? -8.628 3.083 24.521 1.00 93.88 104 LYS A CA 1
ATOM 821 C C . LYS A 1 104 ? -9.485 1.999 23.865 1.00 93.88 104 LYS A C 1
ATOM 823 O O . LYS A 1 104 ? -9.748 2.086 22.665 1.00 93.88 104 LYS A O 1
ATOM 828 N N . ALA A 1 105 ? -10.019 1.059 24.646 1.00 93.62 105 ALA A N 1
ATOM 829 C CA . ALA A 1 105 ? -10.852 -0.055 24.171 1.00 93.62 105 ALA A CA 1
ATOM 830 C C . ALA A 1 105 ? -12.307 0.370 23.869 1.00 93.62 105 ALA A C 1
ATOM 832 O O . ALA A 1 105 ? -13.275 -0.288 24.235 1.00 93.62 105 ALA A O 1
ATOM 833 N N . THR A 1 106 ? -12.482 1.516 23.206 1.00 94.25 106 THR A N 1
ATOM 834 C CA . THR A 1 106 ? -13.804 2.022 22.810 1.00 94.25 106 THR A CA 1
ATOM 835 C C . THR A 1 106 ? -14.191 1.504 21.429 1.00 94.25 106 THR A C 1
ATOM 837 O O . THR A 1 106 ? -13.356 1.429 20.525 1.00 94.25 106 THR A O 1
ATOM 840 N N . SER A 1 107 ? -15.483 1.253 21.203 1.00 93.31 107 SER A N 1
ATOM 841 C CA . SER A 1 107 ? -15.996 0.781 19.905 1.00 93.31 107 SER A CA 1
ATOM 842 C C . SER A 1 107 ? -15.683 1.732 18.745 1.00 93.31 107 SER A C 1
ATOM 844 O O . SER A 1 107 ? -15.600 1.312 17.594 1.00 93.31 107 SER A O 1
ATOM 846 N N . ARG A 1 108 ? -15.523 3.036 19.010 1.00 93.31 108 ARG A N 1
ATOM 847 C CA . ARG A 1 108 ? -15.088 4.010 17.995 1.00 93.31 108 ARG A CA 1
ATOM 848 C C . ARG A 1 108 ? -13.623 3.801 17.612 1.00 93.31 108 ARG A C 1
ATOM 850 O O . ARG A 1 108 ? -13.310 3.843 16.429 1.00 93.31 108 ARG A O 1
ATOM 857 N N . HIS A 1 109 ? -12.754 3.578 18.594 1.00 92.38 109 HIS A N 1
ATOM 858 C CA . HIS A 1 109 ? -11.327 3.379 18.362 1.00 92.38 109 HIS A CA 1
ATOM 859 C C . HIS A 1 109 ? -11.059 2.060 17.639 1.00 92.38 109 HIS A C 1
ATOM 861 O O . HIS A 1 109 ? -10.387 2.063 16.617 1.00 92.38 109 HIS A O 1
ATOM 867 N N . ILE A 1 110 ? -11.689 0.969 18.086 1.00 94.25 110 ILE A N 1
ATOM 868 C CA . ILE A 1 110 ? -11.592 -0.347 17.436 1.00 94.25 110 ILE A CA 1
ATOM 869 C C . ILE A 1 110 ? -12.005 -0.255 15.962 1.00 94.25 110 ILE A C 1
ATOM 871 O O . ILE A 1 110 ? -11.271 -0.706 15.089 1.00 94.25 110 ILE A O 1
ATOM 875 N N . ARG A 1 111 ? -13.129 0.415 15.662 1.00 93.75 111 ARG A N 1
ATOM 876 C CA . ARG A 1 111 ? -13.579 0.636 14.276 1.00 93.75 111 ARG A CA 1
ATOM 877 C C . ARG A 1 111 ? -12.612 1.487 13.453 1.00 93.75 111 ARG A C 1
ATOM 879 O O . ARG A 1 111 ? -12.468 1.238 12.263 1.00 93.75 111 ARG A O 1
ATOM 886 N N . ALA A 1 112 ? -11.975 2.493 14.051 1.00 92.38 112 ALA A N 1
ATOM 887 C CA . ALA A 1 112 ? -10.985 3.311 13.353 1.00 92.38 112 ALA A CA 1
ATOM 888 C C . ALA A 1 112 ? -9.732 2.495 12.996 1.00 92.38 112 ALA A C 1
ATOM 890 O O . ALA A 1 112 ? -9.268 2.571 11.863 1.00 92.38 112 ALA A O 1
ATOM 891 N N . VAL A 1 113 ? -9.240 1.672 13.930 1.00 94.12 113 VAL A N 1
ATOM 892 C CA . VAL A 1 113 ? -8.112 0.760 13.684 1.00 94.12 113 VAL A CA 1
ATOM 893 C C . VAL A 1 113 ? -8.469 -0.274 12.619 1.00 94.12 113 VAL A C 1
ATOM 895 O O . VAL A 1 113 ? -7.666 -0.501 11.723 1.00 94.12 113 VAL A O 1
ATOM 898 N N . ALA A 1 114 ? -9.676 -0.847 12.667 1.00 93.94 114 ALA A N 1
ATOM 899 C CA . ALA A 1 114 ? -10.148 -1.796 11.658 1.00 93.94 114 ALA A CA 1
ATOM 900 C C . ALA A 1 114 ? -10.168 -1.177 10.250 1.00 93.94 114 ALA A C 1
ATOM 902 O O . ALA A 1 114 ? -9.597 -1.744 9.330 1.00 93.94 114 ALA A O 1
ATOM 903 N N . ARG A 1 115 ? -10.713 0.038 10.089 1.00 92.88 115 ARG A N 1
ATOM 904 C CA . ARG A 1 115 ? -10.708 0.734 8.788 1.00 92.88 115 ARG A CA 1
ATOM 905 C C . ARG A 1 115 ? -9.298 1.031 8.274 1.00 92.88 115 ARG A C 1
ATOM 907 O O . ARG A 1 115 ? -9.046 0.883 7.085 1.00 92.88 115 ARG A O 1
ATOM 914 N N . ALA A 1 116 ? -8.395 1.465 9.153 1.00 92.50 116 ALA A N 1
ATOM 915 C CA . ALA A 1 116 ? -7.002 1.714 8.782 1.00 92.50 116 ALA A CA 1
ATOM 916 C C . ALA A 1 116 ? -6.270 0.412 8.406 1.00 92.50 116 ALA A C 1
ATOM 918 O O . ALA A 1 116 ? -5.397 0.418 7.541 1.00 92.50 116 ALA A O 1
ATOM 919 N N . LEU A 1 117 ? -6.624 -0.706 9.047 1.00 93.94 117 LEU A N 1
ATOM 920 C CA . LEU A 1 117 ? -6.112 -2.031 8.709 1.00 93.94 117 LEU A CA 1
ATOM 921 C C . LEU A 1 117 ? -6.618 -2.492 7.339 1.00 93.94 117 LEU A C 1
ATOM 923 O O . LEU A 1 117 ? -5.805 -2.935 6.533 1.00 93.94 117 LEU A O 1
ATOM 927 N N . ASP A 1 118 ? -7.914 -2.326 7.062 1.00 93.00 118 ASP A N 1
ATOM 928 C CA . ASP A 1 118 ? -8.525 -2.670 5.773 1.00 93.00 118 ASP A CA 1
ATOM 929 C C . ASP A 1 118 ? -7.899 -1.870 4.618 1.00 93.00 118 ASP A C 1
ATOM 931 O O . ASP A 1 118 ? -7.634 -2.413 3.546 1.00 93.00 118 ASP A O 1
ATOM 935 N N . GLU A 1 119 ? -7.637 -0.575 4.833 1.00 92.62 119 GLU A N 1
ATOM 936 C CA . GLU A 1 119 ? -6.877 0.257 3.896 1.00 92.62 119 GLU A CA 1
ATOM 937 C C . GLU A 1 119 ? -5.464 -0.295 3.692 1.00 92.62 119 GLU A C 1
ATOM 939 O O . GLU A 1 119 ? -5.040 -0.483 2.553 1.00 92.62 119 GLU A O 1
ATOM 944 N N . ALA A 1 120 ? -4.727 -0.538 4.780 1.00 93.69 120 ALA A N 1
ATOM 945 C CA . ALA A 1 120 ? -3.337 -0.969 4.694 1.00 93.69 120 ALA A CA 1
ATOM 946 C C . ALA A 1 120 ? -3.195 -2.312 3.969 1.00 93.69 120 ALA A C 1
ATOM 948 O O . ALA A 1 120 ? -2.283 -2.468 3.161 1.00 93.69 120 ALA A O 1
ATOM 949 N N . GLU A 1 121 ? -4.105 -3.255 4.219 1.00 93.94 121 GLU A N 1
ATOM 950 C CA . GLU A 1 121 ? -4.178 -4.528 3.501 1.00 93.94 121 GLU A CA 1
ATOM 951 C C . GLU A 1 121 ? -4.472 -4.321 2.013 1.00 93.94 121 GLU A C 1
ATOM 953 O O . GLU A 1 121 ? -3.783 -4.881 1.163 1.00 93.94 121 GLU A O 1
ATOM 958 N N . TRP A 1 122 ? -5.434 -3.458 1.682 1.00 93.62 122 TRP A N 1
ATOM 959 C CA . TRP A 1 122 ? -5.779 -3.182 0.292 1.00 93.62 122 TRP A CA 1
ATOM 960 C C . TRP A 1 122 ? -4.635 -2.505 -0.482 1.00 93.62 122 TRP A C 1
ATOM 962 O O . TRP A 1 122 ? -4.314 -2.940 -1.590 1.00 93.62 122 TRP A O 1
ATOM 972 N N . VAL A 1 123 ? -3.980 -1.487 0.089 1.00 94.00 123 VAL A N 1
ATOM 973 C CA . VAL A 1 123 ? -2.831 -0.818 -0.551 1.00 94.00 123 VAL A CA 1
ATOM 974 C C . VAL A 1 123 ? -1.660 -1.790 -0.707 1.00 94.00 123 VAL A C 1
ATOM 976 O O . VAL A 1 123 ? -1.049 -1.863 -1.777 1.00 94.00 123 VAL A O 1
ATOM 979 N N . GLU A 1 124 ? -1.355 -2.574 0.329 1.00 95.19 124 GLU A N 1
ATOM 980 C CA . GLU A 1 124 ? -0.273 -3.558 0.288 1.00 95.19 124 GLU A CA 1
ATOM 981 C C . GLU A 1 124 ? -0.518 -4.626 -0.787 1.00 95.19 124 GLU A C 1
ATOM 983 O O . GLU A 1 124 ? 0.407 -4.944 -1.540 1.00 95.19 124 GLU A O 1
ATOM 988 N N . ASP A 1 125 ? -1.756 -5.094 -0.952 1.00 94.81 125 ASP A N 1
ATOM 989 C CA . ASP A 1 125 ? -2.138 -6.034 -2.005 1.00 94.81 125 ASP A CA 1
ATOM 990 C C . ASP A 1 125 ? -1.910 -5.470 -3.413 1.00 94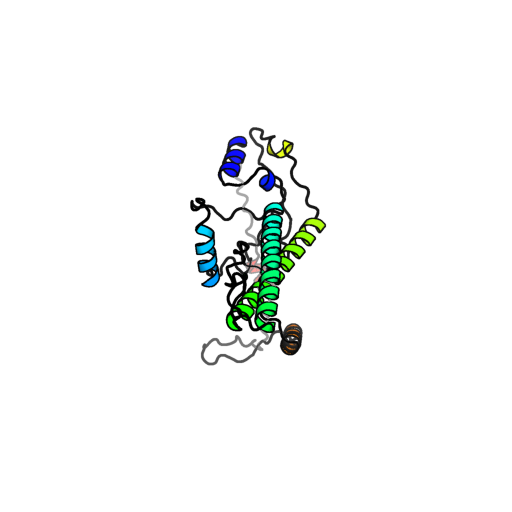.81 125 ASP A C 1
ATOM 992 O O . ASP A 1 125 ? -1.396 -6.171 -4.295 1.00 94.81 125 ASP A O 1
ATOM 996 N N . LYS A 1 126 ? -2.266 -4.201 -3.648 1.00 94.56 126 LYS A N 1
ATOM 997 C CA . LYS A 1 126 ? -2.048 -3.529 -4.942 1.00 94.56 126 LYS A CA 1
ATOM 998 C C . LYS A 1 126 ? -0.559 -3.375 -5.253 1.00 94.56 126 LYS A C 1
ATOM 1000 O O . LYS A 1 126 ? -0.133 -3.675 -6.374 1.00 94.56 126 LYS A O 1
ATOM 1005 N N . LEU A 1 127 ? 0.246 -3.002 -4.256 1.00 95.00 127 LEU A N 1
ATOM 1006 C CA . LEU A 1 127 ? 1.705 -2.901 -4.376 1.00 95.00 127 LEU A CA 1
ATOM 1007 C C . LEU A 1 127 ? 2.361 -4.272 -4.596 1.00 95.00 127 LEU A C 1
ATOM 1009 O O . LEU A 1 127 ? 3.269 -4.410 -5.418 1.00 95.00 127 LEU A O 1
ATOM 1013 N N . ARG A 1 128 ? 1.882 -5.315 -3.912 1.00 96.12 128 ARG A N 1
ATOM 1014 C CA . ARG A 1 128 ? 2.359 -6.693 -4.073 1.00 96.12 128 ARG A CA 1
ATOM 1015 C C . ARG A 1 128 ? 2.094 -7.217 -5.484 1.00 96.12 128 ARG A C 1
ATOM 1017 O O . ARG A 1 128 ? 2.993 -7.802 -6.092 1.00 96.12 128 ARG A O 1
ATOM 1024 N N . LYS A 1 129 ? 0.892 -6.982 -6.022 1.00 95.69 129 LYS A N 1
ATOM 1025 C CA . LYS A 1 129 ? 0.536 -7.325 -7.411 1.00 95.69 129 LYS A CA 1
ATOM 1026 C C . LYS A 1 129 ? 1.427 -6.590 -8.412 1.00 95.69 129 LYS A C 1
ATOM 1028 O O . LYS A 1 129 ? 1.949 -7.226 -9.325 1.00 95.69 129 LYS A O 1
ATOM 1033 N N . ALA A 1 130 ? 1.697 -5.305 -8.180 1.00 94.56 130 ALA A N 1
ATOM 1034 C CA . ALA A 1 130 ? 2.606 -4.524 -9.015 1.00 94.56 130 ALA A CA 1
ATOM 1035 C C . ALA A 1 130 ? 4.036 -5.092 -8.997 1.00 94.56 130 ALA A C 1
ATOM 1037 O O . ALA A 1 130 ? 4.650 -5.251 -10.048 1.00 94.56 130 ALA A O 1
ATOM 1038 N N . LEU A 1 131 ? 4.555 -5.497 -7.829 1.00 94.38 131 LEU A N 1
ATOM 1039 C CA . LEU A 1 131 ? 5.849 -6.187 -7.742 1.00 94.38 131 LEU A CA 1
ATOM 1040 C C . LEU A 1 131 ? 5.860 -7.523 -8.486 1.00 94.38 131 LEU A C 1
ATOM 1042 O O . LEU A 1 131 ? 6.877 -7.868 -9.090 1.00 94.38 131 LEU A O 1
ATOM 1046 N N . GLY A 1 132 ? 4.766 -8.284 -8.415 1.00 95.19 132 GLY A N 1
ATOM 1047 C CA . GLY A 1 132 ? 4.594 -9.518 -9.181 1.00 95.19 132 GLY A CA 1
ATOM 1048 C C . GLY A 1 132 ? 4.681 -9.260 -10.684 1.00 95.19 132 GLY A C 1
ATOM 1049 O O . GLY A 1 132 ? 5.431 -9.944 -11.379 1.00 95.19 132 GLY A O 1
ATOM 1050 N N . TRP A 1 133 ? 4.007 -8.211 -11.154 1.00 94.94 133 TRP A N 1
ATOM 1051 C CA . TRP A 1 133 ? 4.055 -7.764 -12.543 1.00 94.94 133 TRP A CA 1
ATOM 1052 C C . TRP A 1 133 ? 5.469 -7.340 -12.969 1.00 94.94 133 TRP A C 1
ATOM 1054 O O . TRP A 1 133 ? 5.975 -7.840 -13.971 1.00 94.94 133 TRP A O 1
ATOM 1064 N N . CYS A 1 134 ? 6.172 -6.522 -12.172 1.00 92.19 134 CYS A N 1
ATOM 1065 C CA . CYS A 1 134 ? 7.546 -6.111 -12.495 1.00 92.19 134 CYS A CA 1
ATOM 1066 C C . CYS A 1 134 ? 8.492 -7.317 -12.614 1.00 92.19 134 CYS A C 1
ATOM 1068 O O . CYS A 1 134 ? 9.340 -7.366 -13.504 1.00 92.19 134 CYS A O 1
ATOM 1070 N N . ARG A 1 135 ? 8.337 -8.318 -11.733 1.00 92.12 135 ARG A N 1
ATOM 1071 C CA . ARG A 1 135 ? 9.125 -9.560 -11.793 1.00 92.12 135 ARG A CA 1
ATOM 1072 C C . ARG A 1 135 ? 8.827 -10.363 -13.056 1.00 92.12 135 ARG A C 1
ATOM 1074 O O . ARG A 1 135 ? 9.765 -10.907 -13.628 1.00 92.12 135 ARG A O 1
ATOM 1081 N N . ALA A 1 136 ? 7.565 -10.422 -13.477 1.00 92.31 136 ALA A N 1
ATOM 1082 C CA . ALA A 1 136 ? 7.155 -11.112 -14.697 1.00 92.31 136 ALA A CA 1
ATOM 1083 C C . ALA A 1 136 ? 7.693 -10.421 -15.963 1.00 92.31 136 ALA A C 1
ATOM 1085 O O . ALA A 1 136 ? 8.157 -11.101 -16.871 1.00 92.31 136 ALA A O 1
ATOM 1086 N N . ALA A 1 137 ? 7.713 -9.083 -15.988 1.00 89.88 137 ALA A N 1
ATOM 1087 C CA . ALA A 1 137 ? 8.300 -8.304 -17.081 1.00 89.88 137 ALA A CA 1
ATOM 1088 C C . ALA A 1 137 ? 9.833 -8.462 -17.192 1.00 89.88 137 ALA A C 1
ATOM 1090 O O . ALA A 1 137 ? 10.406 -8.196 -18.245 1.00 89.88 137 ALA A O 1
ATOM 1091 N N . ALA A 1 138 ? 10.500 -8.886 -16.109 1.00 88.56 138 ALA A N 1
ATOM 1092 C CA . ALA A 1 138 ? 11.917 -9.261 -16.063 1.00 88.56 138 ALA A CA 1
ATOM 1093 C C . ALA A 1 138 ? 12.897 -8.221 -16.654 1.00 88.56 138 ALA A C 1
ATOM 1095 O O . ALA A 1 138 ? 13.930 -8.578 -17.229 1.00 88.56 138 ALA A O 1
ATOM 1096 N N . VAL A 1 139 ? 12.615 -6.923 -16.482 1.00 88.19 139 VAL A N 1
ATOM 1097 C CA . VAL A 1 139 ? 13.464 -5.849 -17.021 1.00 88.19 139 VAL A CA 1
ATOM 1098 C C . VAL A 1 139 ? 14.829 -5.840 -16.311 1.00 88.19 139 VAL A C 1
ATOM 1100 O O . VAL A 1 139 ? 14.905 -5.745 -15.080 1.00 88.19 139 VAL A O 1
ATOM 1103 N N . PRO A 1 140 ? 15.951 -5.933 -17.049 1.00 86.06 140 PRO A N 1
ATOM 1104 C CA . PRO A 1 140 ? 17.267 -6.038 -16.441 1.00 86.06 140 PRO A CA 1
ATOM 1105 C C . PRO A 1 140 ? 17.701 -4.720 -15.790 1.00 86.06 140 PRO A C 1
ATOM 1107 O O . P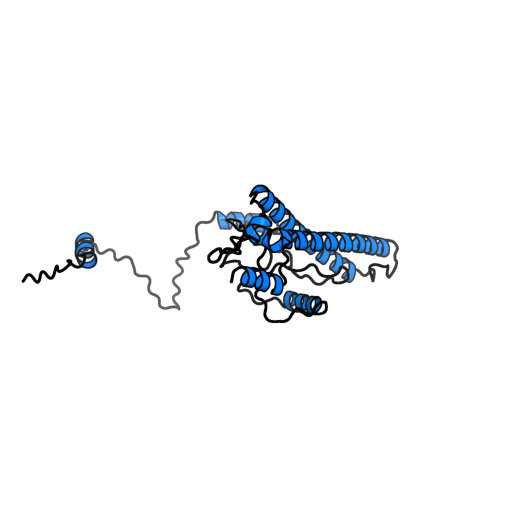RO A 1 140 ? 17.613 -3.637 -16.368 1.00 86.06 140 PRO A O 1
ATOM 1110 N N . LYS A 1 141 ? 18.271 -4.821 -14.586 1.00 86.94 141 LYS A N 1
ATOM 1111 C CA . LYS A 1 141 ? 18.877 -3.680 -13.883 1.00 86.94 141 LYS A CA 1
ATOM 1112 C C . LYS A 1 141 ? 20.138 -3.199 -14.597 1.00 86.94 141 LYS A C 1
ATOM 1114 O O . LYS A 1 141 ? 20.962 -4.010 -15.031 1.00 86.94 141 LYS A O 1
ATOM 1119 N N . ALA A 1 142 ? 20.371 -1.888 -14.607 1.00 84.38 142 ALA A N 1
ATOM 1120 C CA . ALA A 1 142 ? 21.594 -1.341 -15.183 1.00 84.38 142 ALA A CA 1
ATOM 1121 C C . ALA A 1 142 ? 22.835 -1.770 -14.384 1.00 84.38 142 ALA A C 1
ATOM 1123 O O . ALA A 1 142 ? 22.851 -1.844 -13.143 1.00 84.38 142 ALA A O 1
ATOM 1124 N N . ARG A 1 143 ? 23.921 -2.050 -15.110 1.00 82.94 143 ARG A N 1
ATOM 1125 C CA . ARG A 1 143 ? 25.223 -2.358 -14.515 1.00 82.94 143 ARG A CA 1
ATOM 1126 C C . ARG A 1 143 ? 25.867 -1.056 -14.042 1.00 82.94 143 ARG A C 1
ATOM 1128 O O . ARG A 1 143 ? 25.858 -0.059 -14.748 1.00 82.94 143 ARG A O 1
ATOM 1135 N N . VAL A 1 144 ? 26.520 -1.068 -12.881 1.00 79.88 144 VAL A N 1
ATOM 1136 C CA . VAL A 1 144 ? 27.218 0.130 -12.363 1.00 79.88 144 VAL A CA 1
ATOM 1137 C C . VAL A 1 144 ? 28.214 0.675 -13.395 1.00 79.88 144 VAL A C 1
ATOM 1139 O O . VAL A 1 144 ? 28.256 1.869 -13.663 1.00 79.88 144 VAL A O 1
ATOM 1142 N N . LYS A 1 145 ? 28.960 -0.221 -14.057 1.00 78.00 145 LYS A N 1
ATOM 1143 C CA . LYS A 1 145 ? 29.938 0.144 -15.090 1.00 78.00 145 LYS A CA 1
ATOM 1144 C C . LYS A 1 145 ? 29.317 0.895 -16.275 1.00 78.00 145 LYS A C 1
ATOM 1146 O O . LYS A 1 145 ? 30.002 1.720 -16.860 1.00 78.00 145 LYS A O 1
ATOM 1151 N N . THR A 1 146 ? 28.065 0.618 -16.651 1.00 73.50 146 THR A N 1
ATOM 1152 C CA . THR A 1 146 ? 27.409 1.318 -17.771 1.00 73.50 146 THR A CA 1
ATOM 1153 C C . THR A 1 146 ? 26.933 2.706 -17.361 1.00 73.50 146 THR A C 1
ATOM 1155 O O . THR A 1 146 ? 26.997 3.617 -18.173 1.00 73.50 146 THR A O 1
ATOM 1158 N N . LEU A 1 147 ? 26.554 2.893 -16.092 1.00 69.94 147 LEU A N 1
ATOM 1159 C CA . LEU A 1 147 ? 26.208 4.209 -15.543 1.00 69.94 147 LEU A CA 1
ATOM 1160 C C . LEU A 1 147 ? 27.435 5.127 -15.402 1.00 69.94 147 LEU A C 1
ATOM 1162 O O . LEU A 1 147 ? 27.322 6.337 -15.561 1.00 69.94 147 LEU A O 1
ATOM 1166 N N . LEU A 1 148 ? 28.613 4.553 -15.131 1.00 70.00 148 LEU A N 1
ATOM 1167 C CA . LEU A 1 148 ? 29.864 5.300 -14.938 1.00 70.00 148 LEU A CA 1
ATOM 1168 C C . LEU A 1 148 ? 30.651 5.557 -16.238 1.00 70.00 148 LEU A C 1
ATOM 1170 O O . LEU A 1 148 ? 31.515 6.431 -16.261 1.00 70.00 148 LEU A O 1
ATOM 1174 N N . LYS A 1 149 ? 30.364 4.836 -17.334 1.00 63.06 149 LYS A N 1
ATOM 1175 C CA . LYS A 1 149 ? 30.998 5.024 -18.657 1.00 63.06 149 LYS A CA 1
ATOM 1176 C C . LYS A 1 149 ? 30.431 6.250 -19.391 1.00 63.06 149 LYS A C 1
ATOM 1178 O O . LYS A 1 149 ? 29.963 6.166 -20.517 1.00 63.06 149 LYS A O 1
ATOM 1183 N N . SER A 1 150 ? 30.488 7.418 -18.761 1.00 54.84 150 SER A N 1
ATOM 1184 C CA . SER A 1 150 ? 30.088 8.685 -19.374 1.00 54.84 150 SER A CA 1
ATOM 1185 C C . SER A 1 150 ? 31.241 9.263 -20.216 1.00 54.84 150 SER A C 1
ATOM 1187 O O . SER A 1 150 ? 32.025 10.083 -19.735 1.00 54.84 150 SER A O 1
ATOM 1189 N N . GLY A 1 151 ? 31.341 8.877 -21.490 1.00 53.19 151 GLY A N 1
ATOM 1190 C CA . GLY A 1 151 ? 32.121 9.629 -22.488 1.00 53.19 151 GLY A CA 1
ATOM 1191 C C . GLY A 1 151 ? 31.456 10.968 -22.855 1.00 53.19 151 GLY A C 1
ATOM 1192 O O . GLY A 1 151 ? 30.288 11.187 -22.538 1.00 53.19 151 GLY A O 1
ATOM 1193 N N . LYS A 1 152 ? 32.168 11.864 -23.563 1.00 51.28 152 LYS A N 1
ATOM 1194 C CA . LYS A 1 152 ? 31.728 13.235 -23.937 1.00 51.28 152 LYS A CA 1
ATOM 1195 C C . LYS A 1 152 ? 30.355 13.340 -24.651 1.00 51.28 152 LYS A C 1
ATOM 1197 O O . LYS A 1 152 ? 29.854 14.451 -24.772 1.00 51.28 152 LYS A O 1
ATOM 1202 N N . LYS A 1 153 ? 29.743 12.228 -25.085 1.00 51.12 153 LYS A N 1
ATOM 1203 C CA . LYS A 1 153 ? 28.424 12.156 -25.756 1.00 51.12 153 LYS A CA 1
ATOM 1204 C C . LYS A 1 153 ? 27.469 11.087 -25.178 1.00 51.12 153 LYS A C 1
ATOM 1206 O O . LYS A 1 153 ? 26.493 10.723 -25.818 1.00 51.12 153 LYS A O 1
ATOM 1211 N N . SER A 1 154 ? 27.758 10.533 -23.999 1.00 51.69 154 SER A N 1
ATOM 1212 C CA . SER A 1 154 ? 26.997 9.409 -23.431 1.00 51.69 154 SER A CA 1
ATOM 1213 C C . SER A 1 154 ? 25.848 9.898 -22.548 1.00 51.69 154 SER A C 1
ATOM 1215 O O . SER A 1 154 ? 26.082 10.310 -21.411 1.00 51.69 154 SER A O 1
ATOM 1217 N N . HIS A 1 155 ? 24.609 9.805 -23.033 1.00 58.19 155 HIS A N 1
ATOM 1218 C CA . HIS A 1 155 ? 23.421 9.897 -22.179 1.00 58.19 155 HIS A CA 1
ATOM 1219 C C . HIS A 1 155 ? 23.339 8.664 -21.263 1.00 58.19 155 HIS A C 1
ATOM 1221 O O . HIS A 1 155 ? 23.611 7.543 -21.692 1.00 58.19 155 HIS A O 1
ATOM 1227 N N . VAL A 1 156 ? 22.989 8.862 -19.988 1.00 63.56 156 VAL A N 1
ATOM 1228 C CA . VAL A 1 156 ? 22.726 7.753 -19.059 1.00 63.56 156 VAL A CA 1
ATOM 1229 C C . VAL A 1 156 ? 21.386 7.131 -19.449 1.00 63.56 156 VAL A C 1
ATOM 1231 O O . VAL A 1 156 ? 20.335 7.661 -19.101 1.00 63.56 156 VAL A O 1
ATOM 1234 N N . VAL A 1 157 ? 21.418 6.025 -20.194 1.00 68.56 157 VAL A N 1
ATOM 1235 C CA . VAL A 1 157 ? 20.208 5.265 -20.534 1.00 68.56 157 VAL A CA 1
ATOM 1236 C C . VAL A 1 157 ? 19.800 4.454 -19.307 1.00 68.56 157 VAL A C 1
ATOM 1238 O O . VAL A 1 157 ? 20.478 3.493 -18.932 1.00 68.56 157 VAL A O 1
ATOM 1241 N N . ARG A 1 158 ? 18.722 4.878 -18.641 1.00 77.56 158 ARG A N 1
ATOM 1242 C CA . ARG A 1 158 ? 18.121 4.112 -17.546 1.00 77.56 158 ARG A CA 1
ATOM 1243 C C . ARG A 1 158 ? 17.249 2.991 -18.116 1.00 77.56 158 ARG A C 1
ATOM 1245 O O . ARG A 1 158 ? 16.605 3.201 -19.140 1.00 77.56 158 ARG A O 1
ATOM 1252 N N . PRO A 1 159 ? 17.209 1.820 -17.464 1.00 83.75 159 PRO A N 1
ATOM 1253 C CA . PRO A 1 159 ? 16.248 0.792 -17.822 1.00 83.75 159 PRO A CA 1
ATOM 1254 C C . PRO A 1 159 ? 14.838 1.304 -17.510 1.00 83.75 159 PRO A C 1
ATOM 1256 O O . PRO A 1 159 ? 14.626 1.957 -16.487 1.00 83.75 159 PRO A O 1
ATOM 1259 N N . SER A 1 160 ? 13.879 1.007 -18.377 1.00 87.19 160 SER A N 1
ATOM 1260 C CA . SER A 1 160 ? 12.476 1.380 -18.206 1.00 87.19 160 SER A CA 1
ATOM 1261 C C . SER A 1 160 ? 11.575 0.219 -18.601 1.00 87.19 160 SER A C 1
ATOM 1263 O O . SER A 1 160 ? 11.905 -0.551 -19.504 1.00 87.19 160 SER A O 1
ATOM 1265 N N . HIS A 1 161 ? 10.444 0.094 -17.918 1.00 88.12 161 HIS A N 1
ATOM 1266 C CA . HIS A 1 161 ? 9.349 -0.749 -18.381 1.00 88.12 161 HIS A CA 1
ATOM 1267 C C . HIS A 1 161 ? 8.670 -0.098 -19.594 1.00 88.12 161 HIS A C 1
ATOM 1269 O O . HIS A 1 161 ? 8.750 1.117 -19.774 1.00 88.12 161 HIS A O 1
ATOM 1275 N N . THR A 1 162 ? 8.030 -0.911 -20.432 1.00 86.75 162 THR A N 1
ATOM 1276 C CA . THR A 1 162 ? 7.239 -0.443 -21.582 1.00 86.75 162 THR A CA 1
ATOM 1277 C C . THR A 1 162 ? 5.859 0.051 -21.166 1.00 86.75 162 THR A C 1
ATOM 1279 O O . THR A 1 162 ? 5.315 0.951 -21.790 1.00 86.75 162 THR A O 1
ATOM 1282 N N . GLU A 1 163 ? 5.314 -0.523 -20.097 1.00 87.88 163 GLU A N 1
ATOM 1283 C CA . GLU A 1 163 ? 3.948 -0.300 -19.630 1.00 87.88 163 GLU A CA 1
ATOM 1284 C C . GLU A 1 163 ? 3.921 -0.031 -18.121 1.00 87.88 163 GLU A C 1
ATOM 1286 O O . GLU A 1 163 ? 4.900 -0.275 -17.403 1.00 87.88 163 GLU A O 1
ATOM 1291 N N . PHE A 1 164 ? 2.784 0.476 -17.643 1.00 88.56 164 PHE A N 1
ATOM 1292 C CA . PHE A 1 164 ? 2.532 0.733 -16.230 1.00 88.56 164 PHE A CA 1
ATOM 1293 C C . PHE A 1 164 ? 1.772 -0.439 -15.584 1.00 88.56 164 PHE A C 1
ATOM 1295 O O . PHE A 1 164 ? 0.857 -0.981 -16.207 1.00 88.56 164 PHE A O 1
ATOM 1302 N N . PRO A 1 165 ? 2.085 -0.840 -14.336 1.00 91.31 165 PRO A N 1
ATOM 1303 C CA . PRO A 1 165 ? 1.403 -1.955 -13.691 1.00 91.31 165 PRO A CA 1
ATOM 1304 C C . PRO A 1 165 ? -0.083 -1.623 -13.470 1.00 91.31 165 PRO A C 1
ATOM 1306 O O . PRO A 1 165 ? -0.385 -0.644 -12.782 1.00 91.31 165 PRO A O 1
ATOM 1309 N N . PRO A 1 166 ? -1.026 -2.452 -13.955 1.00 89.62 166 PRO A N 1
ATOM 1310 C CA . PRO A 1 166 ? -2.451 -2.117 -13.919 1.00 89.62 166 PRO A CA 1
ATOM 1311 C C . PRO A 1 166 ? -2.996 -2.001 -12.491 1.00 89.62 166 PRO A C 1
ATOM 1313 O O . PRO A 1 166 ? -3.886 -1.205 -12.231 1.00 89.62 166 PRO A O 1
ATOM 1316 N N . SER A 1 167 ? -2.428 -2.738 -11.530 1.00 89.81 167 SER A N 1
ATOM 1317 C CA . SER A 1 167 ? -2.855 -2.670 -10.127 1.00 89.81 167 SER A CA 1
ATOM 1318 C C . SER A 1 167 ? -2.503 -1.358 -9.425 1.00 89.81 167 SER A C 1
ATOM 1320 O O . SER A 1 167 ? -3.019 -1.116 -8.339 1.00 89.81 167 SER A O 1
ATOM 1322 N N . LEU A 1 168 ? -1.606 -0.541 -9.987 1.00 89.50 168 LEU A N 1
ATOM 1323 C CA . LEU A 1 168 ? -1.279 0.773 -9.431 1.00 89.50 168 LEU A CA 1
ATOM 1324 C C . LEU A 1 168 ? -2.237 1.866 -9.900 1.00 89.50 168 LEU A C 1
ATOM 1326 O O . LEU A 1 168 ? -2.271 2.907 -9.261 1.00 89.50 168 LEU A O 1
ATOM 1330 N N . LEU A 1 169 ? -3.018 1.632 -10.961 1.00 87.94 169 LEU A N 1
ATOM 1331 C CA . LEU A 1 169 ? -4.009 2.598 -11.453 1.00 87.94 169 LEU A CA 1
ATOM 1332 C C . LEU A 1 169 ? -5.112 2.871 -10.424 1.00 87.94 169 LEU A C 1
ATOM 1334 O O . LEU A 1 169 ? -5.709 3.941 -10.428 1.00 87.94 169 LEU A O 1
ATOM 1338 N N . ASP A 1 170 ? -5.349 1.910 -9.529 1.00 86.38 170 ASP A N 1
ATOM 1339 C CA . ASP A 1 170 ? -6.304 2.038 -8.430 1.00 86.38 170 ASP A CA 1
ATOM 1340 C C . ASP A 1 170 ? -5.782 2.907 -7.273 1.00 86.38 170 ASP A C 1
ATOM 1342 O O . ASP A 1 170 ? -6.541 3.231 -6.362 1.00 86.38 170 ASP A O 1
ATOM 1346 N N . LEU A 1 171 ? -4.483 3.222 -7.244 1.00 87.25 171 LEU A N 1
ATOM 1347 C CA . LEU A 1 171 ? -3.858 4.017 -6.188 1.00 87.25 171 LEU A CA 1
ATOM 1348 C C . LEU A 1 171 ? -3.647 5.462 -6.662 1.00 87.25 171 LEU A C 1
ATOM 1350 O O . LEU A 1 171 ? -3.379 5.689 -7.842 1.00 87.25 171 LEU A O 1
ATOM 1354 N N . PRO A 1 172 ? -3.699 6.455 -5.757 1.00 85.00 172 PRO A N 1
ATOM 1355 C CA . PRO A 1 172 ? -3.374 7.826 -6.113 1.00 85.00 172 PRO A CA 1
ATOM 1356 C C . PRO A 1 172 ? -1.900 7.967 -6.502 1.00 85.00 172 PRO A C 1
ATOM 1358 O O . PRO A 1 172 ? -1.039 7.196 -6.062 1.00 85.00 172 PRO A O 1
ATOM 1361 N N . TYR A 1 173 ? -1.617 8.982 -7.324 1.00 77.88 173 TYR A N 1
ATOM 1362 C CA . TYR A 1 173 ? -0.260 9.358 -7.705 1.00 77.88 173 TYR A CA 1
ATOM 1363 C C . TYR A 1 173 ? 0.043 10.794 -7.248 1.00 77.88 173 TYR A C 1
ATOM 1365 O O . TYR A 1 173 ? -0.750 11.687 -7.542 1.00 77.88 173 TYR A O 1
ATOM 1373 N N . PRO A 1 174 ? 1.185 11.057 -6.583 1.00 83.06 174 PRO A N 1
ATOM 1374 C CA . PRO A 1 174 ? 2.240 10.110 -6.211 1.00 83.06 174 PRO A CA 1
ATOM 1375 C C . PRO A 1 174 ? 1.762 9.050 -5.209 1.00 83.06 174 PRO A C 1
ATOM 1377 O O . PRO A 1 174 ? 0.811 9.273 -4.465 1.00 83.06 174 PRO A O 1
ATOM 1380 N N . LEU A 1 175 ? 2.432 7.891 -5.200 1.00 85.19 175 LEU A N 1
ATOM 1381 C CA . LEU A 1 175 ? 2.043 6.783 -4.326 1.00 85.19 175 LEU A CA 1
ATOM 1382 C C . LEU A 1 175 ? 2.052 7.211 -2.848 1.00 85.19 175 LEU A C 1
ATOM 1384 O O . LEU A 1 175 ? 3.007 7.859 -2.400 1.00 85.19 175 LEU A O 1
ATOM 1388 N N . PRO A 1 176 ? 1.033 6.807 -2.072 1.00 83.06 176 PRO A N 1
ATOM 1389 C CA . PRO A 1 176 ? 0.888 7.220 -0.687 1.00 83.06 176 PRO A CA 1
ATOM 1390 C C . PRO A 1 176 ? 1.980 6.587 0.182 1.00 83.06 176 PRO A C 1
ATOM 1392 O O . PRO A 1 176 ? 2.306 5.399 0.071 1.00 83.06 176 PRO A O 1
ATOM 1395 N N . VAL A 1 177 ? 2.532 7.380 1.096 1.00 85.56 177 VAL A N 1
ATOM 1396 C CA . VAL A 1 177 ? 3.474 6.901 2.111 1.00 85.56 177 VAL A CA 1
ATOM 1397 C C . VAL A 1 177 ? 2.679 6.326 3.283 1.00 85.56 177 VAL A C 1
ATOM 1399 O O . VAL A 1 177 ? 1.705 6.925 3.738 1.00 85.56 177 VAL A O 1
ATOM 1402 N N . ALA A 1 178 ? 3.091 5.162 3.783 1.00 87.25 178 ALA A N 1
ATOM 1403 C CA . ALA A 1 178 ? 2.481 4.561 4.961 1.00 87.25 178 ALA A CA 1
ATOM 1404 C C . ALA A 1 178 ? 2.676 5.471 6.188 1.00 87.25 178 ALA A C 1
ATOM 1406 O O . ALA A 1 178 ? 3.808 5.799 6.543 1.00 87.25 178 ALA A O 1
ATOM 1407 N N . LEU A 1 179 ? 1.578 5.864 6.839 1.00 86.38 179 LEU A N 1
ATOM 1408 C CA . LEU A 1 179 ? 1.629 6.609 8.100 1.00 86.38 179 LEU A CA 1
ATOM 1409 C C . LEU A 1 179 ? 2.027 5.690 9.261 1.00 86.38 179 LEU A C 1
ATOM 1411 O O . LEU A 1 179 ? 1.892 4.467 9.188 1.00 86.38 179 LEU A O 1
ATOM 1415 N N . GLU A 1 180 ? 2.458 6.287 10.369 1.00 84.38 180 GLU A N 1
ATOM 1416 C CA . GLU A 1 180 ? 2.748 5.547 11.595 1.00 84.38 180 GLU A CA 1
ATOM 1417 C C . GLU A 1 180 ? 1.540 4.744 12.099 1.00 84.38 180 GLU A C 1
ATOM 1419 O O . GLU A 1 180 ? 0.381 5.132 11.940 1.00 84.38 180 GLU A O 1
ATOM 1424 N N . ALA A 1 181 ? 1.799 3.652 12.819 1.00 80.44 181 ALA A N 1
ATOM 1425 C CA . ALA A 1 181 ? 0.745 2.791 13.355 1.00 80.44 181 ALA A CA 1
ATOM 1426 C C . ALA A 1 181 ? -0.165 3.475 14.398 1.00 80.44 181 ALA A C 1
ATOM 1428 O O . ALA A 1 181 ? -1.254 2.980 14.679 1.00 80.44 181 ALA A O 1
ATOM 1429 N N . ASN A 1 182 ? 0.258 4.604 14.980 1.00 83.81 182 ASN A N 1
ATOM 1430 C CA . ASN A 1 182 ? -0.557 5.426 15.887 1.00 83.81 182 ASN A CA 1
ATOM 1431 C C . ASN A 1 182 ? -1.603 6.279 15.157 1.00 83.81 182 ASN A C 1
ATOM 1433 O O . ASN A 1 182 ? -2.478 6.875 15.789 1.00 83.81 182 ASN A O 1
ATOM 1437 N N . ILE A 1 183 ? -1.491 6.361 13.835 1.00 85.62 183 ILE A N 1
ATOM 1438 C CA . ILE A 1 183 ? -2.266 7.241 12.988 1.00 85.62 183 ILE A CA 1
ATOM 1439 C C . ILE A 1 183 ? -3.304 6.423 12.202 1.00 85.62 183 ILE A C 1
ATOM 1441 O O . ILE A 1 183 ? -2.981 5.636 11.310 1.00 85.62 183 ILE A O 1
ATOM 1445 N N . TYR A 1 184 ? -4.580 6.665 12.513 1.00 85.19 184 TYR A N 1
ATOM 1446 C CA . TYR A 1 184 ? -5.726 5.923 11.960 1.00 85.19 184 TYR A CA 1
ATOM 1447 C C . TYR A 1 184 ? -6.516 6.696 10.894 1.00 85.19 184 TYR A C 1
ATOM 1449 O O . TYR A 1 184 ? -7.648 6.333 10.578 1.00 85.19 184 TYR A O 1
ATOM 1457 N N . PHE A 1 185 ? -5.975 7.805 10.383 1.00 83.06 185 PHE A N 1
ATOM 1458 C CA . PHE A 1 185 ? -6.593 8.520 9.264 1.00 83.06 185 PHE A CA 1
ATOM 1459 C C . PHE A 1 185 ? -6.388 7.705 7.985 1.00 83.06 185 PHE A C 1
ATOM 1461 O O . PHE A 1 185 ? -5.296 7.169 7.777 1.00 83.06 185 PHE A O 1
ATOM 1468 N N . LEU A 1 186 ? -7.426 7.646 7.148 1.00 82.19 186 LEU A N 1
ATOM 1469 C CA . LEU A 1 186 ? -7.344 6.982 5.852 1.00 82.19 186 LEU A CA 1
ATOM 1470 C C . LEU A 1 186 ? -6.639 7.903 4.858 1.00 82.19 186 LEU A C 1
ATOM 1472 O O . LEU A 1 186 ? -7.055 9.048 4.703 1.00 82.19 186 LEU A O 1
ATOM 1476 N N . THR A 1 187 ? -5.579 7.413 4.225 1.00 79.50 187 THR A N 1
ATOM 1477 C CA . THR A 1 187 ? -4.839 8.116 3.164 1.00 79.50 187 THR A CA 1
ATOM 1478 C C . THR A 1 187 ? -5.403 7.818 1.787 1.00 79.50 187 THR A C 1
ATOM 1480 O O . THR A 1 187 ? -5.542 8.727 0.981 1.00 79.50 187 THR A O 1
ATOM 1483 N N . VAL A 1 188 ? -5.790 6.567 1.550 1.00 80.31 188 VAL A N 1
ATOM 1484 C CA . VAL A 1 188 ? -6.479 6.119 0.349 1.00 80.31 188 VAL A CA 1
ATOM 1485 C C . VAL A 1 188 ? -7.724 5.371 0.797 1.00 80.31 188 VAL A C 1
ATOM 1487 O O . VAL A 1 188 ? -7.628 4.222 1.237 1.00 80.31 188 VAL A O 1
ATOM 1490 N N . PRO A 1 189 ? -8.908 6.002 0.769 1.00 73.00 189 PRO A N 1
ATOM 1491 C CA . PRO A 1 189 ? -10.122 5.281 1.097 1.00 73.00 189 PRO A CA 1
ATOM 1492 C C . PRO A 1 189 ? -10.300 4.152 0.080 1.00 73.00 189 PRO A C 1
ATOM 1494 O O . PRO A 1 189 ? -10.401 4.400 -1.121 1.00 73.00 189 PRO A O 1
ATOM 1497 N N . ARG A 1 190 ? -10.331 2.905 0.566 1.00 79.38 190 ARG A N 1
ATOM 1498 C CA . ARG A 1 190 ? -10.649 1.750 -0.274 1.00 79.38 190 ARG A CA 1
ATOM 1499 C C . ARG A 1 190 ? -11.994 2.021 -0.965 1.00 79.38 190 ARG A C 1
ATOM 1501 O O . ARG A 1 190 ? -12.947 2.374 -0.260 1.00 79.38 190 ARG A O 1
ATOM 1508 N N . PRO A 1 191 ? -12.098 1.846 -2.295 1.00 77.56 191 PRO A N 1
ATOM 1509 C CA . PRO A 1 191 ? -13.377 1.977 -2.972 1.00 77.56 191 PRO A CA 1
ATOM 1510 C C . PRO A 1 191 ? -14.381 1.010 -2.329 1.00 77.56 191 PRO A C 1
ATOM 1512 O O . PRO A 1 191 ? -13.993 -0.107 -1.956 1.00 77.56 191 PRO A O 1
ATOM 1515 N N . PRO A 1 192 ? -15.643 1.430 -2.132 1.00 74.81 192 PRO A N 1
ATOM 1516 C CA . PRO A 1 192 ? -16.649 0.571 -1.527 1.00 74.81 192 PRO A CA 1
ATOM 1517 C C . PRO A 1 192 ? -16.709 -0.745 -2.303 1.00 74.81 192 PRO A C 1
ATOM 1519 O O . PRO A 1 192 ? -16.701 -0.755 -3.532 1.00 74.81 192 PRO A O 1
ATOM 1522 N N . THR A 1 193 ? -16.719 -1.868 -1.585 1.00 72.62 193 THR A N 1
ATOM 1523 C CA . THR A 1 193 ? -16.939 -3.166 -2.223 1.00 72.62 193 THR A CA 1
ATOM 1524 C C . THR A 1 193 ? -18.324 -3.135 -2.846 1.00 72.62 193 THR A C 1
ATOM 1526 O O . THR A 1 193 ? -19.300 -2.953 -2.113 1.00 72.62 193 THR A O 1
ATOM 1529 N N . LEU A 1 194 ? -18.395 -3.288 -4.169 1.00 63.91 194 LEU A N 1
ATOM 1530 C CA . LEU A 1 194 ? -19.660 -3.446 -4.873 1.00 63.91 194 LEU A CA 1
ATOM 1531 C C . LEU A 1 194 ? -20.420 -4.593 -4.211 1.00 63.91 194 LEU A C 1
ATOM 1533 O O . LEU A 1 194 ? -19.860 -5.658 -3.939 1.00 63.91 194 LEU A O 1
ATOM 1537 N N . THR A 1 195 ? -21.678 -4.352 -3.858 1.00 74.00 195 THR A N 1
ATOM 1538 C CA . THR A 1 195 ? -22.517 -5.459 -3.417 1.00 74.00 195 THR A CA 1
ATOM 1539 C C . THR A 1 195 ? -22.814 -6.335 -4.629 1.00 74.00 195 THR A C 1
ATOM 1541 O O . THR A 1 195 ? -22.800 -5.856 -5.759 1.00 74.00 195 THR A O 1
ATOM 1544 N N . ARG A 1 196 ? -23.150 -7.611 -4.420 1.00 69.75 196 ARG A N 1
ATOM 1545 C CA . ARG A 1 196 ? -23.545 -8.520 -5.512 1.00 69.75 196 ARG A CA 1
ATOM 1546 C C . ARG A 1 196 ? -24.609 -7.911 -6.445 1.00 69.75 196 ARG A C 1
ATOM 1548 O O . ARG A 1 196 ? -24.605 -8.153 -7.643 1.00 69.75 196 ARG A O 1
ATOM 1555 N N . ARG A 1 197 ? -25.496 -7.078 -5.894 1.00 69.06 197 ARG A N 1
ATOM 1556 C CA . ARG A 1 197 ? -26.533 -6.360 -6.644 1.00 69.06 197 ARG A CA 1
ATOM 1557 C C . ARG A 1 197 ? -25.968 -5.246 -7.532 1.00 69.06 197 ARG A C 1
ATOM 1559 O O . ARG A 1 197 ? -26.510 -4.991 -8.602 1.00 69.06 197 ARG A O 1
ATOM 1566 N N . ASP A 1 198 ? -24.905 -4.585 -7.087 1.00 68.88 198 ASP A N 1
ATOM 1567 C CA . ASP A 1 198 ? -24.206 -3.566 -7.870 1.00 68.88 198 ASP A CA 1
ATOM 1568 C C . ASP A 1 198 ? -23.371 -4.216 -8.979 1.00 68.88 198 ASP A C 1
ATOM 1570 O O . ASP A 1 198 ? -23.362 -3.715 -10.097 1.00 68.88 198 ASP A O 1
ATOM 1574 N N . GLU A 1 199 ? -22.758 -5.375 -8.712 1.00 70.19 199 GLU A N 1
ATOM 1575 C CA . GLU A 1 199 ? -22.041 -6.172 -9.720 1.00 70.19 199 GLU A CA 1
ATOM 1576 C C . GLU A 1 199 ? -22.981 -6.653 -10.835 1.00 70.19 199 GLU A C 1
ATOM 1578 O O . GLU A 1 199 ? -22.669 -6.524 -12.018 1.00 70.19 199 GLU A O 1
ATOM 1583 N N . GLU A 1 200 ? -24.164 -7.158 -10.470 1.00 74.69 200 GLU A N 1
ATOM 1584 C CA . GLU A 1 200 ? -25.205 -7.561 -11.423 1.00 74.69 200 GLU A CA 1
ATOM 1585 C C . GLU A 1 200 ? -25.690 -6.364 -12.262 1.00 74.69 200 GLU A C 1
ATOM 1587 O O . GLU A 1 200 ? -25.922 -6.503 -13.463 1.00 74.69 200 GLU A O 1
ATOM 1592 N N . ARG A 1 201 ? -25.784 -5.171 -11.661 1.00 73.12 201 ARG A N 1
ATOM 1593 C CA . ARG A 1 201 ? -26.170 -3.936 -12.356 1.00 73.12 201 ARG A CA 1
ATOM 1594 C C . ARG A 1 201 ? -25.075 -3.416 -13.290 1.00 73.12 201 ARG A C 1
ATOM 1596 O O . ARG A 1 201 ? -25.384 -2.994 -14.398 1.00 73.12 201 ARG A O 1
ATOM 1603 N N . GLU A 1 202 ? -23.811 -3.434 -12.876 1.00 73.81 202 GLU A N 1
ATOM 1604 C CA . GLU A 1 202 ? -22.687 -3.035 -13.732 1.00 73.81 202 GLU A CA 1
ATOM 1605 C C . GLU A 1 202 ? -22.483 -4.006 -14.897 1.00 73.81 202 GLU A C 1
ATOM 1607 O O . GLU A 1 202 ? -22.200 -3.563 -16.008 1.00 73.81 202 GLU A O 1
ATOM 1612 N N . ALA A 1 203 ? -22.672 -5.312 -14.680 1.00 74.56 203 ALA A N 1
ATOM 1613 C CA . ALA A 1 203 ? -22.661 -6.301 -15.756 1.00 74.56 203 ALA A CA 1
ATOM 1614 C C . ALA A 1 203 ? -23.773 -6.018 -16.779 1.00 74.56 203 ALA A C 1
ATOM 1616 O O . ALA A 1 203 ? -23.504 -5.940 -17.974 1.00 74.56 203 ALA A O 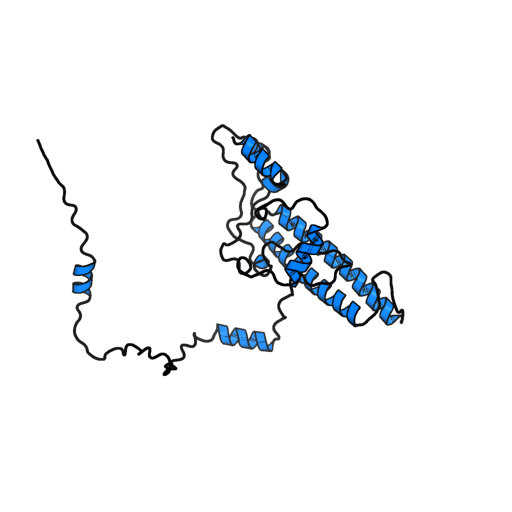1
ATOM 1617 N N . GLN A 1 204 ? -24.994 -5.742 -16.305 1.00 70.75 204 GLN A N 1
ATOM 1618 C CA . GLN A 1 204 ? -26.109 -5.338 -17.168 1.00 70.75 204 GLN A CA 1
ATOM 1619 C C . GLN A 1 204 ? -25.825 -4.045 -17.944 1.00 70.75 204 GLN A C 1
ATOM 1621 O O . GLN A 1 204 ? -26.228 -3.936 -19.095 1.00 70.75 204 GLN A O 1
ATOM 1626 N N . LEU A 1 205 ? -25.129 -3.073 -17.344 1.00 71.81 205 LEU A N 1
ATOM 1627 C CA . LEU A 1 205 ? -24.760 -1.815 -18.004 1.00 71.81 205 LEU A CA 1
ATOM 1628 C C . LEU A 1 205 ? -23.611 -1.972 -19.009 1.00 71.81 205 LEU A C 1
ATOM 1630 O O . LEU A 1 205 ? -23.574 -1.241 -19.991 1.00 71.81 205 LEU A O 1
ATOM 1634 N N . ARG A 1 206 ? -22.680 -2.904 -18.779 1.00 73.12 206 ARG A N 1
ATOM 1635 C CA . ARG A 1 206 ? -21.599 -3.226 -19.728 1.00 73.12 206 ARG A CA 1
ATOM 1636 C C . ARG A 1 206 ? -22.114 -3.921 -20.980 1.00 73.12 206 ARG A C 1
ATOM 1638 O O . ARG A 1 206 ? -21.591 -3.670 -22.060 1.00 73.12 206 ARG A O 1
ATOM 1645 N N . ASP A 1 207 ? -23.115 -4.777 -20.809 1.00 72.75 207 ASP A N 1
ATOM 1646 C CA . ASP A 1 207 ? -23.739 -5.518 -21.905 1.00 72.75 207 ASP A CA 1
ATOM 1647 C C . ASP A 1 207 ? -24.880 -4.727 -22.569 1.00 72.75 207 ASP A C 1
ATOM 1649 O O . ASP A 1 207 ? -25.377 -5.116 -23.628 1.00 72.75 207 ASP A O 1
ATOM 1653 N N . ALA A 1 208 ? -25.300 -3.606 -21.972 1.00 68.88 208 ALA A N 1
ATOM 1654 C CA . ALA A 1 208 ? -26.284 -2.722 -22.571 1.00 68.88 208 ALA A CA 1
ATOM 1655 C C . ALA A 1 208 ? -25.657 -1.937 -23.740 1.00 68.88 208 ALA A C 1
ATOM 1657 O O . ALA A 1 208 ? -24.575 -1.362 -23.588 1.00 68.88 208 ALA A O 1
ATOM 1658 N N . PRO A 1 209 ? -26.329 -1.859 -24.905 1.00 69.75 209 PRO A N 1
ATOM 1659 C CA . PRO A 1 209 ? -25.919 -0.934 -25.952 1.00 69.75 209 PRO A CA 1
ATOM 1660 C C . PRO A 1 209 ? -25.937 0.506 -25.407 1.00 69.75 209 PRO A C 1
ATOM 1662 O O . PRO A 1 209 ? -26.762 0.814 -24.539 1.00 69.75 209 PRO A O 1
ATOM 1665 N N . PRO A 1 210 ? -25.046 1.395 -25.887 1.00 64.56 210 PRO A N 1
ATOM 1666 C CA . PRO A 1 210 ? -25.019 2.784 -25.448 1.00 64.56 210 PRO A CA 1
ATOM 1667 C C . PRO A 1 210 ? -26.407 3.401 -25.620 1.00 64.56 210 PRO A C 1
ATOM 1669 O O . PRO A 1 210 ? -26.977 3.378 -26.712 1.00 64.56 210 PRO A O 1
ATOM 1672 N N . ALA A 1 211 ? -26.962 3.915 -24.523 1.00 62.34 211 ALA A N 1
ATOM 1673 C CA . ALA A 1 211 ? -28.258 4.569 -24.530 1.00 62.34 211 ALA A CA 1
ATOM 1674 C C . ALA A 1 211 ? -28.123 5.928 -25.229 1.00 62.34 211 ALA A C 1
ATOM 1676 O O . ALA A 1 211 ? -27.858 6.946 -24.594 1.00 62.34 211 ALA A O 1
ATOM 1677 N N . TYR A 1 212 ? -28.277 5.942 -26.551 1.00 52.53 212 TYR A N 1
ATOM 1678 C CA . TYR A 1 212 ? -28.678 7.151 -27.254 1.00 52.53 212 TYR A CA 1
ATOM 1679 C C . TYR A 1 212 ? -30.140 7.399 -26.882 1.00 52.53 212 TYR A C 1
ATOM 1681 O O . TYR A 1 212 ? -31.041 6.764 -27.423 1.00 52.53 212 TYR A O 1
ATOM 1689 N N . CYS A 1 213 ? -30.381 8.258 -25.896 1.00 50.72 213 CYS A N 1
ATOM 1690 C CA . CYS A 1 213 ? -31.724 8.768 -25.668 1.00 50.72 213 CYS A CA 1
ATOM 1691 C C . CYS A 1 213 ? -32.014 9.785 -26.778 1.00 50.72 213 CYS A C 1
ATOM 1693 O O . CYS A 1 213 ? -31.416 10.856 -26.797 1.00 50.72 213 CYS A O 1
ATOM 1695 N N . GLU A 1 214 ? -32.936 9.463 -27.687 1.00 51.88 214 GLU A N 1
ATOM 1696 C CA . GLU A 1 214 ? -33.523 10.389 -28.675 1.00 51.88 214 GLU A CA 1
ATOM 1697 C C . GLU A 1 214 ? -34.428 11.457 -28.022 1.00 51.88 214 GLU A C 1
ATOM 1699 O O . GLU A 1 214 ? -35.332 12.002 -28.655 1.00 51.88 214 GLU A O 1
ATOM 1704 N N . GLU A 1 215 ? -34.232 11.763 -26.738 1.00 52.31 215 GLU A N 1
ATOM 1705 C CA . GLU A 1 215 ? -34.981 12.825 -26.081 1.00 52.31 215 GLU A CA 1
ATOM 1706 C C . GLU A 1 215 ? -34.397 14.159 -26.537 1.00 52.31 215 GLU A C 1
ATOM 1708 O O . GLU A 1 215 ? -33.407 14.661 -26.013 1.00 52.31 215 GLU A O 1
ATOM 1713 N N . VAL A 1 216 ? -35.015 14.686 -27.591 1.00 51.59 216 VAL A N 1
ATOM 1714 C CA . VAL A 1 216 ? -34.872 16.053 -28.077 1.00 51.59 216 VAL A CA 1
ATOM 1715 C C . VAL A 1 216 ? -34.947 16.995 -26.875 1.00 51.59 216 VAL A C 1
ATOM 1717 O O . VAL A 1 216 ? -36.016 17.176 -26.289 1.00 51.59 216 VAL A O 1
ATOM 1720 N N . ASP A 1 217 ? -33.820 17.609 -26.514 1.00 48.72 217 ASP A N 1
ATOM 1721 C CA . ASP A 1 217 ? -33.780 18.725 -25.573 1.00 48.72 217 ASP A CA 1
ATOM 1722 C C . ASP A 1 217 ? -34.520 19.906 -26.226 1.00 48.72 217 ASP A C 1
ATOM 1724 O O . ASP A 1 217 ? -33.943 20.783 -26.866 1.00 48.72 217 ASP A O 1
ATOM 1728 N N . LEU A 1 218 ? -35.847 19.948 -26.076 1.00 54.22 218 LEU A N 1
ATOM 1729 C CA . LEU A 1 218 ? -36.704 21.028 -26.588 1.00 54.22 218 LEU A CA 1
ATOM 1730 C C . LEU A 1 218 ? -36.335 22.407 -26.002 1.00 54.22 218 LEU A C 1
ATOM 1732 O O . LEU A 1 218 ? -36.848 23.429 -26.453 1.00 54.22 218 LEU A O 1
ATOM 1736 N N . LEU A 1 219 ? -35.455 22.442 -24.996 1.00 55.34 219 LEU A N 1
ATOM 1737 C CA . LEU A 1 219 ? -34.953 23.651 -24.348 1.00 55.34 219 LEU A CA 1
ATOM 1738 C C . LEU A 1 219 ? -33.643 24.182 -24.951 1.00 55.34 219 LEU A C 1
ATOM 1740 O O . LEU A 1 219 ? -33.387 25.377 -24.815 1.00 55.34 219 LEU A O 1
ATOM 1744 N N . SER A 1 220 ? -32.821 23.352 -25.605 1.00 57.25 220 SER A N 1
ATOM 1745 C CA . SER A 1 220 ? -31.511 23.782 -26.126 1.00 57.25 220 SER A CA 1
ATOM 1746 C C . SER A 1 220 ? -31.586 24.394 -27.527 1.00 57.25 220 SER A C 1
ATOM 1748 O O . SER A 1 220 ? -30.650 25.067 -27.951 1.00 57.25 220 SER A O 1
ATOM 1750 N N . GLY A 1 221 ? -32.707 24.225 -28.240 1.00 53.22 221 GLY A N 1
ATOM 1751 C CA . GLY A 1 221 ? -32.890 24.785 -29.583 1.00 53.22 221 GLY A CA 1
ATOM 1752 C C . GLY A 1 221 ? -31.950 24.191 -30.637 1.00 53.22 221 GLY A C 1
ATOM 1753 O O . GLY A 1 221 ? -31.852 24.726 -31.742 1.00 53.22 221 GLY A O 1
ATOM 1754 N N . GLU A 1 222 ? -31.267 23.090 -30.326 1.00 51.69 222 GLU A N 1
ATOM 1755 C CA . GLU A 1 222 ? -30.430 22.381 -31.284 1.00 51.69 222 GLU A CA 1
ATOM 1756 C C . GLU A 1 222 ? -31.320 21.458 -32.117 1.00 51.69 222 GLU A C 1
ATOM 1758 O O . GLU A 1 222 ? -31.749 20.386 -31.693 1.00 51.69 222 GLU A O 1
ATOM 1763 N N . THR A 1 223 ? -31.670 21.931 -33.312 1.00 47.66 223 THR A N 1
ATOM 1764 C CA . THR A 1 223 ? -32.426 21.140 -34.284 1.00 47.66 223 THR A CA 1
ATOM 1765 C C . THR A 1 223 ? -31.550 20.004 -34.800 1.00 47.66 223 THR A C 1
ATOM 1767 O O . THR A 1 223 ? -30.474 20.223 -35.356 1.00 47.66 223 THR A O 1
ATOM 1770 N N . VAL A 1 224 ? -32.019 18.771 -34.607 1.00 52.53 224 VAL A N 1
ATOM 1771 C CA . VAL A 1 224 ? -31.473 17.591 -35.277 1.00 52.53 224 VAL A CA 1
ATOM 1772 C C . VAL A 1 224 ? -31.578 17.840 -36.780 1.00 52.53 224 VAL A C 1
ATOM 1774 O O . VAL A 1 224 ? -32.652 18.177 -37.277 1.00 52.53 224 VAL A O 1
ATOM 1777 N N . LEU A 1 225 ? -30.464 17.698 -37.502 1.00 50.81 225 LEU A N 1
ATOM 1778 C CA . LEU A 1 225 ? -30.485 17.636 -38.960 1.00 50.81 225 LEU A CA 1
ATOM 1779 C C . LEU A 1 225 ? -31.304 16.401 -39.344 1.00 50.81 225 LEU A C 1
ATOM 1781 O O . LEU A 1 225 ? -30.790 15.283 -39.334 1.00 50.81 225 LEU A O 1
ATOM 1785 N N . GLU A 1 226 ? -32.590 16.603 -39.631 1.00 51.69 226 GLU A N 1
ATOM 1786 C CA . GLU A 1 226 ? -33.416 15.598 -40.281 1.00 51.69 226 GLU A CA 1
ATOM 1787 C C . GLU A 1 226 ? -32.663 15.136 -41.528 1.00 51.69 226 GLU A C 1
ATOM 1789 O O . GLU A 1 226 ? -32.283 15.940 -42.385 1.00 51.69 226 GLU A O 1
ATOM 1794 N N . VAL A 1 227 ? -32.396 13.832 -41.605 1.00 50.66 227 VAL A N 1
ATOM 1795 C CA . VAL A 1 227 ? -31.874 13.203 -42.813 1.00 50.66 227 VAL A CA 1
ATOM 1796 C C . VAL A 1 227 ? -32.940 13.408 -43.882 1.00 50.66 227 VAL A C 1
ATOM 1798 O O . VAL A 1 227 ? -33.949 12.707 -43.917 1.00 50.66 227 VAL A O 1
ATOM 1801 N N . GLY A 1 228 ? -32.750 14.446 -44.695 1.00 45.06 228 GLY A N 1
ATOM 1802 C CA . GLY A 1 228 ? -33.679 14.825 -45.741 1.00 45.06 228 GLY A CA 1
ATOM 1803 C C . GLY A 1 228 ? -33.883 13.655 -46.692 1.00 45.06 228 GLY A C 1
ATOM 1804 O O . GLY A 1 228 ? -32.951 13.229 -47.367 1.00 45.06 228 GLY A O 1
ATOM 1805 N N . ALA A 1 229 ? -35.119 13.170 -46.768 1.00 50.47 229 ALA A N 1
ATOM 1806 C CA . ALA A 1 229 ? -35.586 12.190 -47.744 1.00 50.47 229 ALA A CA 1
ATOM 1807 C C . ALA A 1 229 ? -35.713 12.796 -49.158 1.00 50.47 229 ALA A C 1
ATOM 1809 O O . ALA A 1 229 ? -36.695 12.558 -49.855 1.00 50.47 229 ALA A O 1
ATOM 1810 N N . ASN A 1 230 ? -34.738 13.609 -49.568 1.00 46.88 230 ASN A N 1
ATOM 1811 C CA . ASN A 1 230 ? -34.632 14.123 -50.923 1.00 46.88 230 ASN A CA 1
ATOM 1812 C C . ASN A 1 230 ? -33.337 13.599 -51.527 1.00 46.88 230 ASN A C 1
ATOM 1814 O O . ASN A 1 230 ? -32.271 14.201 -51.397 1.00 46.88 230 ASN A O 1
ATOM 1818 N N . ASP A 1 231 ? -33.490 12.464 -52.200 1.00 49.88 231 ASP A N 1
ATOM 1819 C CA . ASP A 1 231 ? -32.640 12.024 -53.292 1.00 49.88 231 ASP A CA 1
ATOM 1820 C C . ASP A 1 231 ? -32.432 13.191 -54.269 1.00 49.88 231 ASP A C 1
ATOM 1822 O O . ASP A 1 231 ? -33.274 13.504 -55.111 1.00 49.88 231 ASP A O 1
ATOM 1826 N N . ALA A 1 232 ? -31.299 13.865 -54.146 1.00 48.12 232 ALA A N 1
ATOM 1827 C CA . ALA A 1 232 ? -30.714 14.616 -55.236 1.00 48.12 232 ALA A CA 1
ATOM 1828 C C . ALA A 1 232 ? -29.255 14.191 -55.291 1.00 48.12 232 ALA A C 1
ATOM 1830 O O . ALA A 1 232 ? -28.517 14.393 -54.329 1.00 48.12 232 ALA A O 1
ATOM 1831 N N . ASP A 1 233 ? -28.891 13.556 -56.403 1.00 52.66 233 ASP A N 1
ATOM 1832 C CA . ASP A 1 233 ? -27.567 13.051 -56.749 1.00 52.66 233 ASP A CA 1
ATOM 1833 C C . ASP A 1 233 ? -26.466 14.089 -56.479 1.00 52.66 233 ASP A C 1
ATOM 1835 O O . ASP A 1 233 ? -26.035 14.836 -57.360 1.00 52.66 233 ASP A O 1
ATOM 1839 N N . ILE A 1 234 ? -25.970 14.137 -55.247 1.00 54.72 234 ILE A N 1
ATOM 1840 C CA . ILE A 1 234 ? -24.698 14.772 -54.947 1.00 54.72 234 ILE A CA 1
ATOM 1841 C C . ILE A 1 234 ? -23.665 13.727 -55.340 1.00 54.72 234 ILE A C 1
ATOM 1843 O O . ILE A 1 234 ? -23.396 12.794 -54.587 1.00 54.72 234 ILE A O 1
ATOM 1847 N N . ASP A 1 235 ? -23.131 13.850 -56.558 1.00 57.62 235 ASP A N 1
ATOM 1848 C CA . ASP A 1 235 ? -22.024 13.024 -57.037 1.00 57.62 235 ASP A CA 1
ATOM 1849 C C . ASP A 1 235 ? -20.813 13.266 -56.123 1.00 57.62 235 ASP A C 1
ATOM 1851 O O . ASP A 1 235 ? -19.997 14.166 -56.334 1.00 57.62 235 ASP A O 1
ATOM 1855 N N . VAL A 1 236 ? -20.722 12.462 -55.060 1.00 58.03 236 VAL A N 1
ATOM 1856 C CA . VAL A 1 236 ? -19.674 12.494 -54.031 1.00 58.03 236 VAL A CA 1
ATOM 1857 C C . VAL A 1 236 ? -18.290 12.444 -54.683 1.00 58.03 236 VAL A C 1
ATOM 1859 O O . VAL A 1 236 ? -17.357 13.106 -54.230 1.00 58.03 236 VAL A O 1
ATOM 1862 N N . ARG A 1 237 ? -18.169 11.776 -55.840 1.00 56.66 237 ARG A N 1
ATOM 1863 C CA . ARG A 1 237 ? -16.921 11.714 -56.609 1.00 56.66 237 ARG A CA 1
ATOM 1864 C C . ARG A 1 237 ? -16.547 13.037 -57.269 1.00 56.66 237 ARG A C 1
ATOM 1866 O O . ARG A 1 237 ? -15.375 13.234 -57.581 1.00 56.66 237 ARG A O 1
ATOM 1873 N N . ALA A 1 238 ? -17.499 13.917 -57.571 1.00 61.66 238 ALA A N 1
ATOM 1874 C CA . ALA A 1 238 ? -17.213 15.255 -58.089 1.00 61.66 238 ALA A CA 1
ATOM 1875 C C . ALA A 1 238 ? -16.715 16.184 -56.972 1.00 61.66 238 ALA A C 1
ATOM 1877 O O . ALA A 1 238 ? -15.769 16.943 -57.187 1.00 61.66 238 ALA A O 1
ATOM 1878 N N . TYR A 1 239 ? -17.286 16.062 -55.770 1.00 62.12 239 TYR A N 1
ATOM 1879 C CA . TYR A 1 239 ? -16.840 16.808 -54.593 1.00 62.12 239 TYR A CA 1
ATOM 1880 C C . TYR A 1 239 ? -15.422 16.398 -54.171 1.00 62.12 239 TYR A C 1
ATOM 1882 O O . TYR A 1 239 ? -14.560 17.259 -54.014 1.00 62.12 239 TYR A O 1
ATOM 1890 N N . GLU A 1 240 ? -15.134 15.093 -54.115 1.00 63.19 240 GLU A N 1
ATOM 1891 C CA . GLU A 1 240 ? -13.792 14.581 -53.799 1.00 63.19 240 GLU A CA 1
ATOM 1892 C C . GLU A 1 240 ? -12.732 15.014 -54.825 1.00 63.19 240 GLU A C 1
ATOM 1894 O O . GLU A 1 240 ? -11.595 15.313 -54.463 1.00 63.19 240 GLU A O 1
ATOM 1899 N N . ARG A 1 241 ? -13.095 15.113 -56.112 1.00 66.88 241 ARG A N 1
ATOM 1900 C CA . ARG A 1 241 ? -12.193 15.624 -57.158 1.00 66.88 241 ARG A CA 1
ATOM 1901 C C . ARG A 1 241 ? -11.864 17.109 -56.986 1.00 66.88 241 ARG A C 1
ATOM 1903 O O . ARG A 1 241 ? -10.757 17.515 -57.326 1.00 66.88 241 ARG A O 1
ATOM 1910 N N . LEU A 1 242 ? -12.800 17.907 -56.475 1.00 61.41 242 LEU A N 1
ATOM 1911 C CA . LEU A 1 242 ? -12.603 19.338 -56.227 1.00 61.41 242 LEU A CA 1
ATOM 1912 C C . LEU A 1 242 ? -11.776 19.603 -54.967 1.00 61.41 242 LEU A C 1
ATOM 1914 O O . LEU A 1 242 ? -10.963 20.523 -54.957 1.00 61.41 242 LEU A O 1
ATOM 1918 N N . THR A 1 243 ? -11.960 18.803 -53.917 1.00 62.00 243 THR A N 1
ATOM 1919 C CA . THR A 1 243 ? -11.293 19.016 -52.625 1.00 62.00 243 THR A CA 1
ATOM 1920 C C . THR A 1 243 ? -9.930 18.333 -52.517 1.00 62.00 243 THR A C 1
ATOM 1922 O O . THR A 1 243 ? -9.084 18.805 -51.760 1.00 62.00 243 THR A O 1
ATOM 1925 N N . HIS A 1 244 ? -9.675 17.271 -53.292 1.00 56.44 244 HIS A N 1
ATOM 1926 C CA . HIS A 1 244 ? -8.411 16.520 -53.265 1.00 56.44 244 HIS A CA 1
ATOM 1927 C C . HIS A 1 244 ? -7.535 16.696 -54.514 1.00 56.44 244 HIS A C 1
ATOM 1929 O O . HIS A 1 244 ? -6.567 15.951 -54.696 1.00 56.44 244 HIS A O 1
ATOM 1935 N N . ALA A 1 245 ? -7.810 17.692 -55.363 1.00 51.06 245 ALA A N 1
ATOM 1936 C CA . ALA A 1 245 ? -6.870 18.095 -56.404 1.00 51.06 245 ALA A CA 1
ATOM 1937 C C . ALA A 1 245 ? -5.585 18.641 -55.751 1.00 51.06 245 ALA A C 1
ATOM 1939 O O . ALA A 1 245 ? -5.532 19.773 -55.273 1.00 51.06 245 ALA A O 1
ATOM 1940 N N . ALA A 1 246 ? -4.552 17.797 -55.700 1.00 58.12 246 ALA A N 1
ATOM 1941 C CA . ALA A 1 246 ? -3.223 18.153 -55.224 1.00 58.12 246 ALA A CA 1
ATOM 1942 C C . ALA A 1 246 ? -2.692 19.397 -55.966 1.00 58.12 246 ALA A C 1
ATOM 1944 O O . ALA A 1 246 ? -2.883 19.501 -57.183 1.00 58.12 246 ALA A O 1
ATOM 1945 N N . PRO A 1 247 ? -1.991 20.324 -55.288 1.00 48.84 247 PRO A N 1
ATOM 1946 C CA . PRO A 1 247 ? -1.351 21.431 -55.978 1.00 48.84 247 PRO A CA 1
ATOM 1947 C C . PRO A 1 247 ? -0.288 20.870 -56.926 1.00 48.84 247 PRO A C 1
ATOM 1949 O O . PRO A 1 247 ? 0.660 20.205 -56.503 1.00 48.84 247 PRO A O 1
ATOM 1952 N N . LEU A 1 248 ? -0.466 21.134 -58.222 1.00 46.72 248 LEU A N 1
ATOM 1953 C CA . LEU A 1 248 ? 0.552 20.907 -59.237 1.00 46.72 248 LEU A CA 1
ATOM 1954 C C . LEU A 1 248 ? 1.833 21.618 -58.796 1.00 46.72 248 LEU A C 1
ATOM 1956 O O . LEU A 1 248 ? 1.860 22.838 -58.631 1.00 46.72 248 LEU A O 1
ATOM 1960 N N . VAL A 1 249 ? 2.891 20.832 -58.613 1.00 50.09 249 VAL A N 1
ATOM 1961 C CA . VAL A 1 249 ? 4.266 21.311 -58.516 1.00 50.09 249 VAL A CA 1
ATOM 1962 C C . VAL A 1 249 ? 4.548 22.121 -59.779 1.00 50.09 249 VAL A C 1
ATOM 1964 O O . VAL A 1 249 ? 4.745 21.567 -60.858 1.00 50.09 249 VAL A O 1
ATOM 1967 N N . THR A 1 250 ? 4.540 23.446 -59.663 1.00 46.00 250 THR A N 1
ATOM 1968 C CA . THR A 1 250 ? 5.096 24.323 -60.690 1.00 46.00 250 THR A CA 1
ATOM 1969 C C . THR A 1 250 ? 6.611 24.191 -60.631 1.00 46.00 250 THR A C 1
ATOM 1971 O O . THR A 1 250 ? 7.270 24.836 -59.815 1.00 46.00 250 THR A O 1
ATOM 1974 N N . GLU A 1 251 ? 7.173 23.334 -61.484 1.00 44.31 251 GLU A N 1
ATOM 1975 C CA . GLU A 1 251 ? 8.588 23.400 -61.833 1.00 44.31 251 GLU A CA 1
ATOM 1976 C C . GLU A 1 251 ? 8.859 24.752 -62.504 1.00 44.31 251 GLU A C 1
ATOM 1978 O O . GLU A 1 251 ? 8.589 24.959 -63.687 1.00 44.31 251 GLU A O 1
ATOM 1983 N N . VAL A 1 252 ? 9.415 25.694 -61.745 1.00 46.25 252 VAL A N 1
ATOM 1984 C CA . VAL A 1 252 ? 10.070 26.869 -62.317 1.00 46.25 252 VAL A CA 1
ATOM 1985 C C . VAL A 1 252 ? 11.415 26.401 -62.873 1.00 46.25 252 VAL A C 1
ATOM 1987 O O . VAL A 1 252 ? 12.430 26.383 -62.179 1.00 46.25 252 VAL A O 1
ATOM 1990 N N . ARG A 1 253 ? 11.426 25.990 -64.144 1.00 41.56 253 ARG A N 1
ATOM 1991 C CA . ARG A 1 253 ? 12.655 25.912 -64.940 1.00 41.56 253 ARG A CA 1
ATOM 1992 C C . ARG A 1 253 ? 13.035 27.326 -65.375 1.00 41.56 253 ARG A C 1
ATOM 1994 O O . ARG A 1 253 ? 12.462 27.851 -66.323 1.00 41.56 253 ARG A O 1
ATOM 2001 N N . VAL A 1 254 ? 14.040 27.911 -64.729 1.00 41.72 254 VAL A N 1
ATOM 2002 C CA . VAL A 1 254 ? 14.863 28.956 -65.354 1.00 41.72 254 VAL A CA 1
ATOM 2003 C C . VAL A 1 254 ? 16.145 28.277 -65.816 1.00 41.72 254 VAL A C 1
ATOM 2005 O O . VAL A 1 254 ? 16.924 27.784 -65.004 1.00 41.72 254 VAL A O 1
ATOM 2008 N N . SER A 1 255 ? 16.307 28.181 -67.132 1.00 44.53 255 SER A N 1
ATOM 2009 C CA . SER A 1 255 ? 17.540 27.740 -67.783 1.00 44.53 255 SER A CA 1
ATOM 2010 C C . SER A 1 255 ? 18.168 28.950 -68.468 1.00 44.53 255 SER A C 1
ATOM 2012 O O . SER A 1 255 ? 17.456 29.610 -69.218 1.00 44.53 255 SER A O 1
ATOM 2014 N N . ALA A 1 256 ? 19.469 29.134 -68.210 1.00 41.66 256 ALA A N 1
ATOM 2015 C CA . ALA A 1 256 ? 20.476 29.941 -68.919 1.00 41.66 256 ALA A CA 1
ATOM 2016 C C . ALA A 1 256 ? 20.222 31.450 -69.087 1.00 41.66 256 ALA A C 1
ATOM 2018 O O . ALA A 1 256 ? 19.401 31.845 -69.940 1.00 41.66 256 ALA A O 1
#

Secondary structure (DSSP, 8-state):
-HHHHHHHHHHTT--HHHHHSPBPPPPTT-TTSSSPPPHHHHHHHHHHGGG-S--S---PPPPBHHHHHHHHHHHHHHHHHHHHHHHHHHHHHHTT-SEETTEE--HHHHHHHHHHHHHHHHHHHHHHHHHHHHHHHTPPPPPHHHHH---TT------B-SS--GGGTTS-SSPPPPPPTT----SSPPPPPPPHHHHHHHHHHHHSPP-------TTT---------------HHHHHHHHS-PPP--------

Sequence (256 aa):
MGSILLATLLGSGETLADLRSPILPVPEDHPHLFTEPTPYERRASALVERDGDACRSRKPLPLTERSLRAYHLSWLIRQRDLRSRHLALCDARDKGWPSCWAGKATSRHIRAVARALDEAEWVEDKLRKALGWCRAAAVPKARVKTLLKSGKKSHVVRPSHTEFPPSLLDLPYPLPVALEANIYFLTVPRPPTLTRRDEEREAQLRDAPPAYCEEVDLLSGETVLEVGANDADIDVRAYERLTHAAPLVTEVRVSA

Radius of gyration: 29.25 Å; chains: 1; bounding box: 69×41×99 Å